Protein AF-A0A533VYW8-F1 (afdb_monomer)

Solvent-accessible surface area (backbone atoms only — not comparable to full-atom values): 10132 Å² total; per-residue (Å²): 127,65,43,38,32,43,39,31,38,35,59,96,79,68,96,42,74,67,60,48,55,48,50,56,38,53,51,30,42,76,54,70,24,45,66,44,78,68,29,41,45,98,89,62,28,42,32,31,38,38,35,24,78,44,69,70,41,46,52,53,42,48,63,68,40,54,87,71,25,50,70,76,48,77,43,68,67,71,57,81,80,76,93,68,54,72,65,56,38,47,46,49,21,34,54,27,38,56,67,67,35,21,63,57,18,21,55,47,43,47,62,52,35,72,76,45,58,72,65,60,26,39,28,43,49,11,54,32,27,43,22,51,16,50,43,27,44,28,58,72,35,53,70,61,13,52,56,38,36,57,57,13,67,75,26,61,58,64,100,56,63,54,57,85,85,29,50,47,59,60,46,52,53,52,54,50,48,29,66,73,70,70,47,92,70,93,70,78,90

Radius of gyration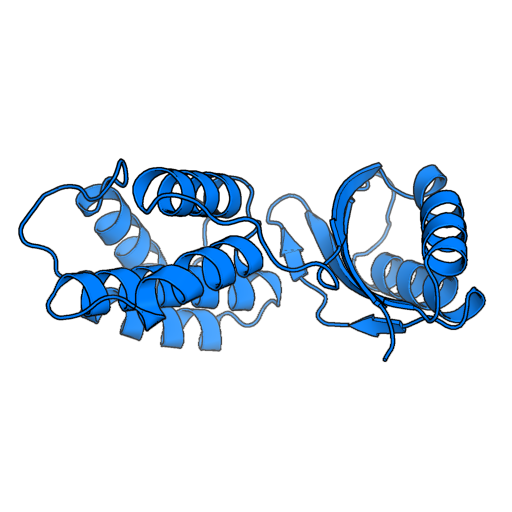: 17.66 Å; Cα contacts (8 Å, |Δi|>4): 285; chains: 1; bounding box: 41×37×48 Å

Nearest PDB structures (foldseek):
  6bwo-assembly1_A  TM=6.410E-01  e=2.072E-01  Lactiplantibacillus plantarum
  3pht-assembly1_A-2  TM=5.771E-01  e=2.714E-01  Helicobacter pylori
  4yvo-assembly1_A  TM=6.237E-01  e=6.204E+00  Arabidopsis thaliana
  5a7d-assembly2_E  TM=5.193E-01  e=7.699E+00  Drosophila melanogaster
  3sf4-assembly2_B  TM=5.060E-01  e=6.911E+00  Homo sapiens

pLDDT: mean 94.92, std 5.56, range [61.66, 98.81]

Sequence (189 aa):
MPLRYLLRLASDSFRSREGFLRGVRSLSASVGGSVRNPKWTSYGALEVDVFVNSRPDFDLLRAALEPLSKIEFVHDLSEAPPHKSKEETISEARSYFNSERFWEAHETLEALWRVSSGDEKLLLQGLILVCAAFVHHQKSEEETGQSVLRRASRQLNWPHRGYEGIDLERLRRRVQNVLNTKRFRVFWI

Structure (mmCIF, N/CA/C/O backbone):
data_AF-A0A533VYW8-F1
#
_entry.id   AF-A0A533VYW8-F1
#
loop_
_atom_site.group_PDB
_atom_site.id
_atom_site.type_symbol
_atom_site.label_atom_id
_atom_site.label_alt_id
_atom_site.label_comp_id
_atom_site.label_asym_id
_atom_site.label_entity_id
_atom_site.label_seq_id
_atom_site.pdbx_PDB_ins_code
_atom_site.Cartn_x
_atom_site.Cartn_y
_atom_site.Cartn_z
_atom_site.occupancy
_atom_site.B_iso_or_equiv
_atom_site.auth_seq_id
_atom_site.auth_comp_id
_atom_site.auth_asym_id
_atom_site.auth_atom_id
_atom_site.pdbx_PDB_model_num
ATOM 1 N N . MET A 1 1 ? 21.748 10.291 -2.930 1.00 77.69 1 MET A N 1
ATOM 2 C CA . MET A 1 1 ? 20.869 9.151 -2.583 1.00 77.69 1 MET A CA 1
ATOM 3 C C . MET A 1 1 ? 20.076 8.789 -3.826 1.00 77.69 1 MET A C 1
ATOM 5 O O . MET A 1 1 ? 19.756 9.718 -4.558 1.00 77.69 1 MET A O 1
ATOM 9 N N . PRO A 1 2 ? 19.810 7.500 -4.098 1.00 91.12 2 PRO A N 1
ATOM 10 C CA . PRO A 1 2 ? 18.946 7.123 -5.213 1.00 91.12 2 PRO A CA 1
ATOM 11 C C . PRO A 1 2 ? 17.533 7.680 -4.994 1.00 91.12 2 PRO A C 1
ATOM 13 O O . PRO A 1 2 ? 17.061 7.720 -3.855 1.00 91.12 2 PRO A O 1
ATOM 16 N N . LEU A 1 3 ? 16.877 8.093 -6.076 1.00 96.44 3 LEU A N 1
ATOM 17 C CA . LEU A 1 3 ? 15.457 8.437 -6.068 1.00 96.44 3 LEU A CA 1
ATOM 18 C C . LEU A 1 3 ? 14.641 7.161 -5.873 1.00 96.44 3 LEU A C 1
ATOM 20 O O . LEU A 1 3 ? 15.022 6.101 -6.381 1.00 96.44 3 LEU A O 1
ATOM 24 N N . ARG A 1 4 ? 13.528 7.258 -5.144 1.00 96.94 4 ARG A N 1
ATOM 25 C CA . ARG A 1 4 ? 12.633 6.129 -4.872 1.00 96.94 4 ARG A CA 1
ATOM 26 C C . ARG A 1 4 ? 11.254 6.431 -5.438 1.00 96.94 4 ARG A C 1
ATOM 28 O O . ARG A 1 4 ? 10.606 7.377 -5.014 1.00 96.94 4 ARG A O 1
ATOM 35 N N . TYR A 1 5 ? 10.785 5.566 -6.324 1.00 97.62 5 TYR A N 1
ATOM 36 C CA . TYR A 1 5 ? 9.439 5.606 -6.878 1.00 97.62 5 TYR A CA 1
ATOM 37 C C . TYR A 1 5 ? 8.655 4.386 -6.415 1.00 97.62 5 TYR A C 1
ATOM 39 O O . TYR A 1 5 ? 9.174 3.271 -6.438 1.00 97.62 5 TYR A O 1
ATOM 47 N N . LEU A 1 6 ? 7.399 4.576 -6.029 1.00 97.69 6 LEU A N 1
ATOM 48 C CA . LEU A 1 6 ? 6.438 3.487 -5.922 1.00 97.69 6 LEU A CA 1
ATOM 49 C C . LEU A 1 6 ? 5.669 3.399 -7.236 1.00 97.69 6 LEU A C 1
ATOM 51 O O . LEU A 1 6 ? 5.098 4.385 -7.704 1.00 97.69 6 LEU A O 1
ATOM 55 N N . LEU A 1 7 ? 5.674 2.217 -7.836 1.00 97.19 7 LEU A N 1
ATOM 56 C CA . LEU A 1 7 ? 5.103 1.972 -9.152 1.00 97.19 7 LEU A CA 1
ATOM 57 C C . LEU A 1 7 ? 4.103 0.828 -9.063 1.00 97.19 7 LEU A C 1
ATOM 59 O O . LEU A 1 7 ? 4.442 -0.228 -8.523 1.00 97.19 7 LEU A O 1
ATOM 63 N N . ARG A 1 8 ? 2.911 1.008 -9.645 1.00 97.62 8 ARG A N 1
ATOM 64 C CA . ARG A 1 8 ? 1.964 -0.089 -9.864 1.00 97.62 8 ARG A CA 1
ATOM 65 C C . ARG A 1 8 ? 1.750 -0.360 -11.343 1.00 97.62 8 ARG A C 1
ATOM 67 O O . ARG A 1 8 ? 1.404 0.534 -12.112 1.00 97.62 8 ARG A O 1
ATOM 74 N N . LEU A 1 9 ? 1.920 -1.623 -11.705 1.00 96.12 9 LEU A N 1
ATOM 75 C CA . LEU A 1 9 ? 1.847 -2.144 -13.057 1.00 96.12 9 LEU A CA 1
ATOM 76 C C . LEU A 1 9 ? 0.733 -3.189 -13.138 1.00 96.12 9 LEU A C 1
ATOM 78 O O . LEU A 1 9 ? 0.827 -4.250 -12.518 1.00 96.12 9 LEU A O 1
ATOM 82 N N . ALA A 1 10 ? -0.303 -2.908 -13.919 1.00 92.38 10 ALA A N 1
ATOM 83 C CA . ALA A 1 10 ? -1.338 -3.870 -14.271 1.00 92.38 10 ALA A CA 1
ATOM 84 C C . ALA A 1 10 ? -1.082 -4.404 -15.675 1.00 92.38 10 ALA A C 1
ATOM 86 O O . ALA A 1 10 ? -0.742 -3.656 -16.592 1.00 92.38 10 ALA A O 1
ATOM 87 N N . SER A 1 11 ? -1.233 -5.706 -15.861 1.00 79.94 11 SER A N 1
ATOM 88 C CA . SER A 1 11 ? -1.087 -6.292 -17.182 1.00 79.94 11 SER A CA 1
ATOM 89 C C . SER A 1 11 ? -1.979 -7.495 -17.361 1.00 79.94 11 SER A C 1
ATOM 91 O O . SER A 1 11 ? -2.057 -8.365 -16.494 1.00 79.94 11 SER A O 1
ATOM 93 N N . ASP A 1 12 ? -2.572 -7.544 -18.545 1.00 68.94 12 ASP A N 1
ATOM 94 C CA . ASP A 1 12 ? -3.427 -8.626 -19.006 1.00 68.94 12 ASP A CA 1
ATOM 95 C C . ASP A 1 12 ? -2.621 -9.730 -19.722 1.00 68.94 12 ASP A C 1
ATOM 97 O O . ASP A 1 12 ? -3.180 -10.747 -20.124 1.00 68.94 12 ASP A O 1
ATOM 101 N N . SER A 1 13 ? -1.306 -9.543 -19.916 1.00 61.66 13 SER A N 1
ATOM 102 C CA . SER A 1 13 ? -0.518 -10.274 -20.922 1.00 61.66 13 SER A CA 1
ATOM 103 C C . SER A 1 13 ? 0.557 -11.227 -20.378 1.00 61.66 13 SER A C 1
ATOM 105 O O . SER A 1 13 ? 1.272 -11.854 -21.166 1.00 61.66 13 SER A O 1
ATOM 107 N N . PHE A 1 14 ? 0.691 -11.407 -19.057 1.00 65.38 14 PHE A N 1
ATOM 108 C CA . PHE A 1 14 ? 1.776 -12.234 -18.507 1.00 65.38 14 PHE A CA 1
ATOM 109 C C . PHE A 1 14 ? 1.395 -13.685 -18.213 1.00 65.38 14 PHE A C 1
ATOM 111 O O . PHE A 1 14 ? 0.395 -13.988 -17.572 1.00 65.38 14 PHE A O 1
ATOM 118 N N . ARG A 1 15 ? 2.298 -14.596 -18.606 1.00 69.50 15 ARG A N 1
ATOM 119 C CA . ARG A 1 15 ? 2.190 -16.044 -18.357 1.00 69.50 15 ARG A CA 1
ATOM 120 C C . ARG A 1 15 ? 2.374 -16.427 -16.879 1.00 69.50 15 ARG A C 1
ATOM 122 O O . ARG A 1 15 ? 1.883 -17.473 -16.471 1.00 69.50 15 ARG A O 1
ATOM 129 N N . SER A 1 16 ? 3.100 -15.626 -16.084 1.00 88.19 16 SER A N 1
ATOM 130 C CA . SER A 1 16 ? 3.263 -15.822 -14.631 1.00 88.19 16 SER A CA 1
ATOM 131 C C . SER A 1 16 ? 3.727 -14.554 -13.892 1.00 88.19 16 SER A C 1
ATOM 133 O O . SER A 1 16 ? 4.457 -13.729 -14.449 1.00 88.19 16 SER A O 1
ATOM 135 N N . ARG A 1 17 ? 3.358 -14.433 -12.604 1.00 91.25 17 ARG A N 1
ATOM 136 C CA . ARG A 1 17 ? 3.757 -13.328 -11.703 1.00 91.25 17 ARG A CA 1
ATOM 137 C C . ARG A 1 17 ? 5.277 -13.180 -11.585 1.00 91.25 17 ARG A C 1
ATOM 139 O O . ARG A 1 17 ? 5.817 -12.082 -11.696 1.00 91.25 17 ARG A O 1
ATOM 146 N N . GLU A 1 18 ? 5.981 -14.292 -11.401 1.00 91.50 18 GLU A N 1
ATOM 147 C CA . GLU A 1 18 ? 7.441 -14.284 -11.271 1.00 91.50 18 GLU A CA 1
ATOM 148 C C . GLU A 1 18 ? 8.144 -13.867 -12.563 1.00 91.50 18 GLU A C 1
ATOM 150 O O . GLU A 1 18 ? 9.130 -13.133 -12.514 1.00 91.50 18 GLU A O 1
ATOM 155 N N . GLY A 1 19 ? 7.645 -14.325 -13.717 1.00 92.25 19 GLY A N 1
ATOM 156 C CA . GLY A 1 19 ? 8.182 -13.938 -15.018 1.00 92.25 19 GLY A CA 1
ATOM 157 C C . GLY A 1 19 ? 8.065 -12.434 -15.240 1.00 92.25 19 GLY A C 1
ATOM 158 O O . GLY A 1 19 ? 9.043 -11.802 -15.638 1.00 92.25 19 GLY A O 1
ATOM 159 N N . PHE A 1 20 ? 6.911 -11.857 -14.892 1.00 93.25 20 PHE A N 1
ATOM 160 C CA . PHE A 1 20 ? 6.710 -10.417 -14.990 1.00 93.25 20 PHE A CA 1
ATOM 161 C C . PHE A 1 20 ? 7.657 -9.637 -14.069 1.00 93.25 20 PHE A C 1
ATOM 163 O O . PHE A 1 20 ? 8.380 -8.759 -14.537 1.00 93.25 20 PHE A O 1
ATOM 170 N N . LEU A 1 21 ? 7.743 -10.011 -12.787 1.00 95.31 21 LEU A N 1
ATOM 171 C CA . LEU A 1 21 ? 8.655 -9.362 -11.839 1.00 95.31 21 LEU A CA 1
ATOM 172 C C . LEU A 1 21 ? 10.125 -9.452 -12.283 1.00 95.31 21 LEU A C 1
ATOM 174 O O . LEU A 1 21 ? 10.877 -8.492 -12.106 1.00 95.31 21 LEU A O 1
ATOM 178 N N . ARG A 1 22 ? 10.550 -10.582 -12.866 1.00 95.31 22 ARG A N 1
ATOM 179 C CA . ARG A 1 22 ? 11.895 -10.711 -13.451 1.00 95.31 22 ARG A CA 1
ATOM 180 C C . ARG A 1 22 ? 12.103 -9.732 -14.605 1.00 95.31 22 ARG A C 1
ATOM 182 O O . ARG A 1 22 ? 13.125 -9.059 -14.612 1.00 95.31 22 ARG A O 1
ATOM 189 N N . GLY A 1 23 ? 11.137 -9.601 -15.515 1.00 94.62 23 GLY A N 1
ATOM 190 C CA . GLY A 1 23 ? 11.199 -8.632 -16.616 1.00 94.62 23 GLY A CA 1
ATOM 191 C C . GLY A 1 23 ? 11.327 -7.187 -16.125 1.00 94.62 23 GLY A C 1
ATOM 192 O O . GLY A 1 23 ? 12.229 -6.471 -16.553 1.00 94.62 23 GLY A O 1
ATOM 193 N N . VAL A 1 24 ? 10.500 -6.789 -15.152 1.00 95.69 24 VAL A N 1
ATOM 194 C CA . VAL A 1 24 ? 10.563 -5.452 -14.530 1.00 95.69 24 VAL A CA 1
ATOM 195 C C . VAL A 1 24 ? 11.927 -5.209 -13.874 1.00 95.69 24 VAL A C 1
ATOM 197 O O . VAL A 1 24 ? 12.519 -4.144 -14.048 1.00 95.69 24 VAL A O 1
ATOM 200 N N . ARG A 1 25 ? 12.476 -6.206 -13.165 1.00 97.50 25 ARG A N 1
ATOM 201 C CA . ARG A 1 25 ? 13.829 -6.136 -12.584 1.00 97.50 25 ARG A CA 1
ATOM 202 C C . ARG A 1 25 ? 14.913 -5.974 -13.647 1.00 97.50 25 ARG A C 1
ATOM 204 O O . ARG A 1 25 ? 15.799 -5.149 -13.458 1.00 97.50 25 ARG A O 1
ATOM 211 N N . SER A 1 26 ? 14.846 -6.729 -14.742 1.00 97.12 26 SER A N 1
ATOM 212 C CA . SER A 1 26 ? 15.816 -6.642 -15.840 1.00 97.12 26 SER A CA 1
ATOM 213 C C . SER A 1 26 ? 15.791 -5.277 -16.527 1.00 97.12 26 SER A C 1
ATOM 215 O O . SER A 1 26 ? 16.851 -4.698 -16.753 1.00 97.12 26 SER A O 1
ATOM 217 N N . LEU A 1 27 ? 14.603 -4.728 -16.798 1.00 96.56 27 LEU A N 1
ATOM 218 C CA . LEU A 1 27 ? 14.465 -3.387 -17.374 1.00 96.56 27 LEU A CA 1
ATOM 219 C C . LEU A 1 27 ? 14.984 -2.311 -16.422 1.00 96.56 27 LEU A C 1
ATOM 221 O O . LEU A 1 27 ? 15.756 -1.448 -16.831 1.00 96.56 27 LEU A O 1
ATOM 225 N N . SER A 1 28 ? 14.647 -2.399 -15.134 1.00 97.44 28 SER A N 1
ATOM 226 C CA . SER A 1 28 ? 15.182 -1.470 -14.136 1.00 97.44 28 SER A CA 1
ATOM 227 C C . SER A 1 28 ? 16.709 -1.544 -14.055 1.00 97.44 28 SER A C 1
ATOM 229 O O . SER A 1 28 ? 17.365 -0.508 -14.051 1.00 97.44 28 SER A O 1
ATOM 231 N N . ALA A 1 29 ? 17.291 -2.745 -14.095 1.00 97.69 29 ALA A N 1
ATOM 232 C CA . ALA A 1 29 ? 18.741 -2.919 -14.109 1.00 97.69 29 ALA A CA 1
ATOM 233 C C . ALA A 1 29 ? 19.406 -2.322 -15.364 1.00 97.69 29 ALA A C 1
ATOM 235 O O . ALA A 1 29 ? 20.508 -1.787 -15.256 1.00 97.69 29 ALA A O 1
ATOM 236 N N . SER A 1 30 ? 18.751 -2.352 -16.535 1.00 97.06 30 SER A N 1
ATOM 237 C CA . SER A 1 30 ? 19.306 -1.761 -17.768 1.00 97.06 30 SER A CA 1
ATOM 238 C C . SER A 1 30 ? 19.460 -0.238 -17.727 1.00 97.06 30 SER A C 1
ATOM 240 O O . SER A 1 30 ? 20.291 0.296 -18.454 1.00 97.06 30 SER A O 1
ATOM 242 N N . VAL A 1 31 ? 18.728 0.449 -16.842 1.00 96.62 31 VAL A N 1
ATOM 243 C CA . VAL A 1 31 ? 18.888 1.892 -16.580 1.00 96.62 31 VAL A CA 1
ATOM 244 C C . VAL A 1 31 ? 19.706 2.171 -15.310 1.00 96.62 31 VAL A C 1
ATOM 246 O O . VAL A 1 31 ? 19.663 3.263 -14.754 1.00 96.62 31 VAL A O 1
ATOM 249 N N . GLY A 1 32 ? 20.420 1.167 -14.786 1.00 95.75 32 GLY A N 1
ATOM 250 C CA . GLY A 1 32 ? 21.192 1.285 -13.545 1.00 95.75 32 GLY A CA 1
ATOM 251 C C . GLY A 1 32 ? 20.342 1.361 -12.269 1.00 95.75 32 GLY A C 1
ATOM 252 O O . GLY A 1 32 ? 20.843 1.777 -11.224 1.00 95.75 32 GLY A O 1
ATOM 253 N N . GLY A 1 33 ? 19.064 0.979 -12.344 1.00 96.94 33 GLY A N 1
ATOM 254 C CA . GLY A 1 33 ? 18.129 0.955 -11.224 1.00 96.94 33 GLY A CA 1
ATOM 255 C C . GLY A 1 33 ? 17.987 -0.410 -10.544 1.00 96.94 33 GLY A C 1
ATOM 256 O O . GLY A 1 33 ? 18.590 -1.412 -10.933 1.00 96.94 33 GLY A O 1
ATOM 257 N N . SER A 1 34 ? 17.160 -0.464 -9.498 1.00 97.94 34 SER A N 1
ATOM 258 C CA . SER A 1 34 ? 16.786 -1.712 -8.826 1.00 97.94 34 SER A CA 1
ATOM 259 C C . SER A 1 34 ? 15.329 -1.717 -8.367 1.00 97.94 34 SER A C 1
ATOM 261 O O . SER A 1 34 ? 14.755 -0.676 -8.060 1.00 97.94 34 SER A O 1
ATOM 263 N N . VAL A 1 35 ? 14.742 -2.912 -8.279 1.00 98.06 35 VAL A N 1
ATOM 264 C CA . VAL A 1 35 ? 13.335 -3.128 -7.908 1.00 98.06 35 VAL A CA 1
ATOM 265 C C . VAL A 1 35 ? 13.252 -3.967 -6.635 1.00 98.06 35 VAL A C 1
ATOM 267 O O . VAL A 1 35 ? 13.806 -5.071 -6.575 1.00 98.06 35 VAL A O 1
ATOM 270 N N . ARG A 1 36 ? 12.533 -3.477 -5.621 1.00 97.44 36 ARG A N 1
ATOM 271 C CA . ARG A 1 36 ? 12.371 -4.127 -4.308 1.00 97.44 36 ARG A CA 1
ATOM 272 C C . ARG A 1 36 ? 10.907 -4.163 -3.862 1.00 97.44 36 ARG A C 1
ATOM 274 O O . ARG A 1 36 ? 10.031 -3.583 -4.496 1.00 97.44 36 ARG A O 1
ATOM 281 N N . ASN A 1 37 ? 10.662 -4.878 -2.762 1.00 97.19 37 ASN A N 1
ATOM 282 C CA . ASN A 1 37 ? 9.366 -4.974 -2.081 1.00 97.19 37 ASN A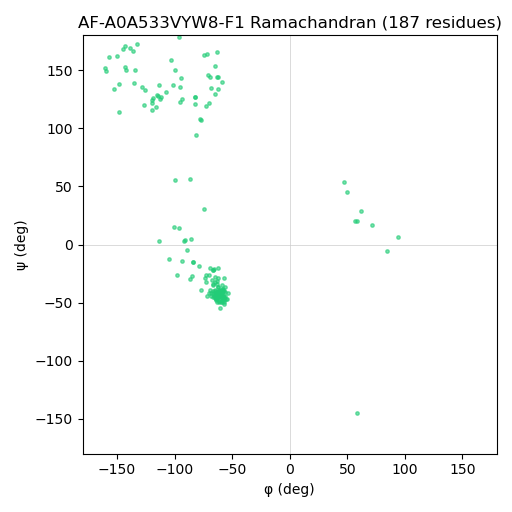 CA 1
ATOM 283 C C . ASN A 1 37 ? 8.170 -5.248 -3.017 1.00 97.19 37 ASN A C 1
ATOM 285 O O . ASN A 1 37 ? 7.193 -4.489 -2.981 1.00 97.19 37 ASN A O 1
ATOM 289 N N . PRO A 1 38 ? 8.230 -6.312 -3.843 1.00 97.69 38 PRO A N 1
ATOM 290 C CA . PRO A 1 38 ? 7.115 -6.677 -4.703 1.00 97.69 38 PRO A CA 1
ATOM 291 C C . PRO A 1 38 ? 5.889 -7.027 -3.863 1.00 97.69 38 PRO A C 1
ATOM 293 O O . PRO A 1 38 ? 5.983 -7.759 -2.877 1.00 97.69 38 PRO A O 1
ATOM 296 N N . LYS A 1 39 ? 4.748 -6.485 -4.268 1.00 97.31 39 LYS A N 1
ATOM 297 C CA . LYS A 1 39 ? 3.433 -6.672 -3.657 1.00 97.31 39 LYS A CA 1
ATOM 298 C C . LYS A 1 39 ? 2.432 -6.911 -4.781 1.00 97.31 39 LYS A C 1
ATOM 300 O O . LYS A 1 39 ? 2.518 -6.261 -5.818 1.00 97.31 39 LYS A O 1
ATOM 305 N N . TRP A 1 40 ? 1.506 -7.842 -4.595 1.00 96.88 40 TRP A N 1
ATOM 306 C CA . TRP A 1 40 ? 0.504 -8.186 -5.602 1.00 96.88 40 TRP A CA 1
ATOM 307 C C . TRP A 1 40 ? -0.891 -7.840 -5.111 1.00 96.88 40 TRP A C 1
ATOM 309 O O . TRP A 1 40 ? -1.282 -8.260 -4.023 1.00 96.88 40 TRP A O 1
ATOM 319 N N . THR A 1 41 ? -1.649 -7.109 -5.924 1.00 96.50 41 THR A N 1
ATOM 320 C CA . THR A 1 41 ? -3.063 -6.847 -5.648 1.00 96.50 41 THR A CA 1
ATOM 321 C C . THR A 1 41 ? -3.905 -8.105 -5.860 1.00 96.50 41 THR A C 1
ATOM 323 O O . THR A 1 41 ? -3.491 -9.068 -6.522 1.00 96.50 41 THR A O 1
ATOM 326 N N . SER A 1 42 ? -5.124 -8.092 -5.327 1.00 94.56 42 SER A N 1
ATOM 327 C CA . SER A 1 42 ? -6.089 -9.177 -5.487 1.00 94.56 42 SER A CA 1
ATOM 328 C C . SER A 1 42 ? -6.490 -9.399 -6.950 1.00 94.56 42 SER A C 1
ATOM 330 O O . SER A 1 42 ? -6.750 -10.535 -7.345 1.00 94.56 42 SER A O 1
ATOM 332 N N . TYR A 1 43 ? -6.450 -8.343 -7.769 1.00 93.00 43 TYR A N 1
ATOM 333 C CA . TYR A 1 43 ? -6.705 -8.384 -9.212 1.00 93.00 43 TYR A CA 1
ATOM 334 C C . TYR A 1 43 ? -5.444 -8.615 -10.064 1.00 93.00 43 TYR A C 1
ATOM 336 O O . TYR A 1 43 ? -5.527 -8.641 -11.286 1.00 93.00 43 TYR A O 1
ATOM 344 N N . GLY A 1 44 ? -4.280 -8.831 -9.442 1.00 92.56 44 GLY A N 1
ATOM 345 C CA . GLY A 1 44 ? -3.069 -9.289 -10.128 1.00 92.56 44 GLY A CA 1
ATOM 346 C C . GLY A 1 44 ? -2.092 -8.206 -10.589 1.00 92.56 44 GLY A C 1
ATOM 347 O O . GLY A 1 44 ? -1.092 -8.557 -11.213 1.00 92.56 44 GLY A O 1
ATOM 348 N N . ALA A 1 45 ? -2.309 -6.934 -10.250 1.00 95.69 45 ALA A N 1
ATOM 349 C CA . ALA A 1 45 ? -1.323 -5.883 -10.496 1.00 95.69 45 ALA A CA 1
ATOM 350 C C . ALA A 1 45 ? -0.111 -6.013 -9.559 1.00 95.69 45 ALA A C 1
ATOM 352 O O . ALA A 1 45 ? -0.238 -6.411 -8.397 1.00 95.69 45 ALA A O 1
ATOM 353 N N . LEU A 1 46 ? 1.065 -5.660 -10.076 1.00 96.94 46 LEU A N 1
ATOM 354 C CA . LEU A 1 46 ? 2.335 -5.636 -9.358 1.00 96.94 46 LEU A CA 1
ATOM 355 C C . LEU A 1 46 ? 2.613 -4.228 -8.840 1.00 96.94 46 LEU A C 1
ATOM 357 O O . LEU A 1 46 ? 2.734 -3.299 -9.629 1.00 96.94 46 LEU A O 1
ATOM 361 N N . GLU A 1 47 ? 2.805 -4.081 -7.537 1.00 97.81 47 GLU A N 1
ATOM 362 C CA . GLU A 1 47 ? 3.334 -2.872 -6.915 1.00 97.81 47 GLU A CA 1
ATOM 363 C C . GLU A 1 47 ? 4.769 -3.103 -6.426 1.00 97.81 47 GLU A C 1
ATOM 365 O O . GLU A 1 47 ? 5.054 -4.086 -5.736 1.00 97.81 47 GLU A O 1
ATOM 370 N N . VAL A 1 48 ? 5.682 -2.193 -6.762 1.00 98.00 48 VAL A N 1
ATOM 371 C CA . VAL A 1 48 ? 7.111 -2.301 -6.437 1.00 98.00 48 VAL A CA 1
ATOM 372 C C . VAL A 1 48 ? 7.728 -0.959 -6.070 1.00 98.00 48 VAL A C 1
ATOM 374 O O . VAL A 1 48 ? 7.337 0.082 -6.591 1.00 98.00 48 VAL A O 1
ATOM 377 N N . ASP A 1 49 ? 8.750 -1.011 -5.215 1.00 98.00 49 ASP A N 1
ATOM 378 C CA . ASP A 1 49 ? 9.683 0.099 -5.041 1.00 98.00 49 ASP A CA 1
ATOM 379 C C . ASP A 1 49 ? 10.744 0.049 -6.142 1.00 98.00 49 ASP A C 1
ATOM 381 O O . ASP A 1 49 ? 11.423 -0.969 -6.307 1.00 98.00 49 ASP A O 1
ATOM 385 N N . VAL A 1 50 ? 10.918 1.153 -6.856 1.00 97.94 50 VAL A N 1
ATOM 386 C CA . VAL A 1 50 ? 11.929 1.353 -7.892 1.00 97.94 50 VAL A CA 1
ATOM 387 C C . VAL A 1 50 ? 12.940 2.377 -7.396 1.00 97.94 50 VAL A C 1
ATOM 389 O O . VAL A 1 50 ? 12.572 3.480 -7.002 1.00 97.94 50 VAL A O 1
ATOM 392 N N . PHE A 1 51 ? 14.217 2.018 -7.433 1.00 98.06 51 PHE A N 1
ATOM 393 C CA . PHE A 1 51 ? 15.327 2.892 -7.073 1.00 98.06 51 PHE A CA 1
ATOM 394 C C . PHE A 1 51 ? 16.146 3.199 -8.319 1.00 98.06 51 PHE A C 1
ATOM 396 O O . PHE A 1 51 ? 16.602 2.264 -8.975 1.00 98.06 51 PHE A O 1
ATOM 403 N N . VAL A 1 52 ? 16.357 4.476 -8.627 1.00 97.44 52 VAL A N 1
ATOM 404 C CA . VAL A 1 52 ? 17.170 4.932 -9.770 1.00 97.44 52 VAL A CA 1
ATOM 405 C C . VAL A 1 52 ? 18.081 6.090 -9.365 1.00 97.44 52 VAL A C 1
ATOM 407 O O . VAL A 1 52 ? 17.905 6.683 -8.300 1.00 97.44 52 VAL A O 1
ATOM 410 N N . ASN A 1 53 ? 19.060 6.426 -10.205 1.00 96.00 53 ASN A N 1
ATOM 411 C CA . ASN A 1 53 ? 20.026 7.484 -9.899 1.00 96.00 53 ASN A CA 1
ATOM 412 C C . ASN A 1 53 ? 19.520 8.881 -10.278 1.00 96.00 53 ASN A C 1
ATOM 414 O O . ASN A 1 53 ? 19.932 9.862 -9.660 1.00 96.00 53 ASN A O 1
ATOM 418 N N . SER A 1 54 ? 18.625 8.980 -11.263 1.00 96.25 54 SER A N 1
ATOM 419 C CA . SER A 1 54 ? 18.108 10.254 -11.762 1.00 96.25 54 SER A CA 1
ATOM 420 C C . SER A 1 54 ? 16.673 10.143 -12.298 1.00 96.25 54 SER A C 1
ATOM 422 O O . SER A 1 54 ? 16.190 9.047 -12.582 1.00 96.25 54 SER A O 1
ATOM 424 N N . ARG A 1 55 ? 15.979 11.284 -12.442 1.00 96.12 55 ARG A N 1
ATOM 425 C CA . ARG A 1 55 ? 14.639 11.337 -13.061 1.00 96.12 55 ARG A CA 1
ATOM 426 C C . ARG A 1 55 ? 14.653 10.849 -14.523 1.00 96.12 55 ARG A C 1
ATOM 428 O O . ARG A 1 55 ? 13.811 10.018 -14.839 1.00 96.12 55 ARG A O 1
ATOM 435 N N . PRO A 1 56 ? 15.629 11.233 -15.378 1.00 97.50 56 PRO A N 1
ATOM 436 C CA . PRO A 1 56 ? 15.736 10.676 -16.729 1.00 97.50 56 PRO A CA 1
ATOM 437 C C . PRO A 1 56 ? 15.853 9.145 -16.781 1.00 97.50 56 PRO A C 1
ATOM 439 O O . PRO A 1 56 ? 15.260 8.526 -17.661 1.00 97.50 56 PRO A O 1
ATOM 442 N N . ASP A 1 57 ? 16.557 8.518 -15.829 1.00 97.19 57 ASP A N 1
ATOM 443 C CA . ASP A 1 57 ? 16.630 7.049 -15.757 1.00 97.19 57 ASP A CA 1
ATOM 444 C C . ASP A 1 57 ? 15.252 6.438 -15.461 1.00 97.19 57 ASP A C 1
ATOM 446 O O . ASP A 1 57 ? 14.886 5.402 -16.023 1.00 97.19 57 ASP A O 1
ATOM 450 N N . PHE A 1 58 ? 14.468 7.086 -14.589 1.00 97.31 58 PHE A N 1
ATOM 451 C CA . PHE A 1 58 ? 13.092 6.677 -14.316 1.00 97.31 58 PHE A CA 1
ATOM 452 C C . PHE A 1 58 ? 12.195 6.852 -15.543 1.00 97.31 58 PHE A C 1
ATOM 454 O O . PHE A 1 58 ? 11.434 5.942 -15.863 1.00 97.31 58 PHE A O 1
ATOM 461 N N . ASP A 1 59 ? 12.300 7.980 -16.247 1.00 97.12 59 ASP A N 1
ATOM 462 C CA . ASP A 1 59 ? 11.509 8.251 -17.451 1.00 97.12 59 ASP A CA 1
ATOM 463 C C . ASP A 1 59 ? 11.809 7.230 -18.557 1.00 97.12 59 ASP A C 1
ATOM 465 O O . ASP A 1 59 ? 10.889 6.714 -19.195 1.00 97.12 59 ASP A O 1
ATOM 469 N N . LEU A 1 60 ? 13.083 6.858 -18.730 1.00 97.50 60 LEU A N 1
ATOM 470 C CA . LEU A 1 60 ? 13.494 5.810 -19.664 1.00 97.50 60 LEU A CA 1
ATOM 471 C C . LEU A 1 60 ? 12.929 4.437 -19.271 1.00 97.50 60 LEU A C 1
ATOM 473 O O . LEU A 1 60 ? 12.386 3.724 -20.117 1.00 97.50 60 LEU A O 1
ATOM 477 N N . LEU A 1 61 ? 13.009 4.069 -17.988 1.00 97.62 61 LEU A N 1
ATOM 478 C CA . LEU A 1 61 ? 12.409 2.832 -17.482 1.00 97.62 61 LEU A CA 1
ATOM 479 C C . LEU A 1 61 ? 10.893 2.817 -17.689 1.00 97.62 61 LEU A C 1
ATOM 481 O O . LEU A 1 61 ? 10.337 1.810 -18.125 1.00 97.62 61 LEU A O 1
ATOM 485 N N . ARG A 1 62 ? 10.220 3.927 -17.387 1.00 96.94 62 ARG A N 1
ATOM 486 C CA . ARG A 1 62 ? 8.779 4.080 -17.561 1.00 96.94 62 ARG A CA 1
ATOM 487 C C . ARG A 1 62 ? 8.391 3.872 -19.025 1.00 96.94 62 ARG A C 1
ATOM 489 O O . ARG A 1 62 ? 7.525 3.045 -19.295 1.00 96.94 62 ARG A O 1
ATOM 496 N N . ALA A 1 63 ? 9.078 4.537 -19.953 1.00 96.00 63 ALA A N 1
ATOM 497 C CA . ALA A 1 63 ? 8.857 4.371 -21.388 1.00 96.00 63 ALA A CA 1
ATOM 498 C C . ALA A 1 63 ? 9.073 2.917 -21.852 1.00 96.00 63 ALA A C 1
ATOM 500 O O . ALA A 1 63 ? 8.343 2.425 -22.707 1.00 96.00 63 ALA A O 1
ATOM 501 N N . ALA A 1 64 ? 10.030 2.195 -21.258 1.00 95.00 64 ALA A N 1
ATOM 502 C CA . ALA A 1 64 ? 10.253 0.778 -21.550 1.00 95.00 64 ALA A CA 1
ATOM 503 C C . ALA A 1 64 ? 9.166 -0.154 -20.971 1.00 95.00 64 ALA A C 1
ATOM 505 O O . ALA A 1 64 ? 8.948 -1.247 -21.498 1.00 95.00 64 ALA A O 1
ATOM 506 N N . LEU A 1 65 ? 8.487 0.249 -19.892 1.00 93.94 65 LEU A N 1
ATOM 507 C CA . LEU A 1 65 ? 7.424 -0.526 -19.239 1.00 93.94 65 LEU A CA 1
ATOM 508 C C . LEU A 1 65 ? 6.037 -0.303 -19.855 1.00 93.94 65 LEU A C 1
ATOM 510 O O . LEU A 1 65 ? 5.219 -1.225 -19.818 1.00 93.94 65 LEU A O 1
ATOM 514 N N . GLU A 1 66 ? 5.771 0.879 -20.419 1.00 92.50 66 GLU A N 1
ATOM 515 C CA . GLU A 1 66 ? 4.474 1.246 -21.015 1.00 92.50 66 GLU A CA 1
ATOM 516 C C . GLU A 1 66 ? 3.974 0.246 -22.084 1.00 92.50 66 GLU A C 1
ATOM 518 O O . GLU A 1 66 ? 2.799 -0.120 -22.036 1.00 92.50 66 GLU A O 1
ATOM 523 N N . PRO A 1 67 ? 4.817 -0.294 -22.991 1.00 90.19 67 PRO A N 1
ATOM 524 C CA . PRO A 1 67 ? 4.380 -1.311 -23.953 1.00 90.19 67 PRO A CA 1
ATOM 525 C C . PRO A 1 67 ? 4.053 -2.677 -23.331 1.00 90.19 67 PRO A C 1
ATOM 527 O O . PRO A 1 67 ? 3.391 -3.499 -23.962 1.00 90.19 67 PRO A O 1
ATOM 530 N N . LEU A 1 68 ? 4.557 -2.962 -22.126 1.00 87.12 68 LEU A N 1
ATOM 531 C CA . LEU A 1 68 ? 4.453 -4.276 -21.481 1.00 87.12 68 LEU A CA 1
ATOM 532 C C . LEU A 1 68 ? 3.307 -4.353 -20.470 1.00 87.12 68 LEU A C 1
ATOM 534 O O . LEU A 1 68 ? 2.813 -5.440 -20.164 1.00 87.12 68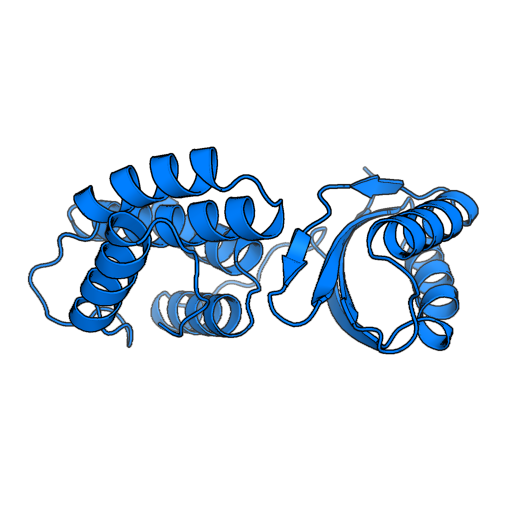 LEU A O 1
ATOM 538 N N . SER A 1 69 ? 2.918 -3.214 -19.906 1.00 90.88 69 SER A N 1
ATOM 539 C CA . SER A 1 69 ? 1.922 -3.133 -18.846 1.00 90.88 69 SER A CA 1
ATOM 540 C C . SER A 1 69 ? 1.327 -1.737 -18.765 1.00 90.88 69 SER A C 1
ATOM 542 O O . SER A 1 69 ? 2.012 -0.741 -18.989 1.00 90.88 69 SER A O 1
ATOM 544 N N . LYS A 1 70 ? 0.067 -1.658 -18.347 1.00 93.81 70 LYS A N 1
ATOM 545 C CA . LYS A 1 70 ? -0.542 -0.400 -17.939 1.00 93.81 70 LYS A CA 1
ATOM 546 C C . LYS A 1 70 ? 0.088 0.048 -16.623 1.00 93.81 70 LYS A C 1
ATOM 548 O O . LYS A 1 70 ? -0.009 -0.641 -15.607 1.00 93.81 70 LYS A O 1
ATOM 553 N N . ILE A 1 71 ? 0.680 1.233 -16.627 1.00 95.50 71 ILE A N 1
ATOM 554 C CA . ILE A 1 71 ? 1.117 1.900 -15.403 1.00 95.50 71 ILE A CA 1
ATOM 555 C C . ILE A 1 71 ? -0.119 2.518 -14.748 1.00 95.50 71 ILE A C 1
ATOM 557 O O . ILE A 1 71 ? -0.689 3.473 -15.270 1.00 95.50 71 ILE A O 1
ATOM 561 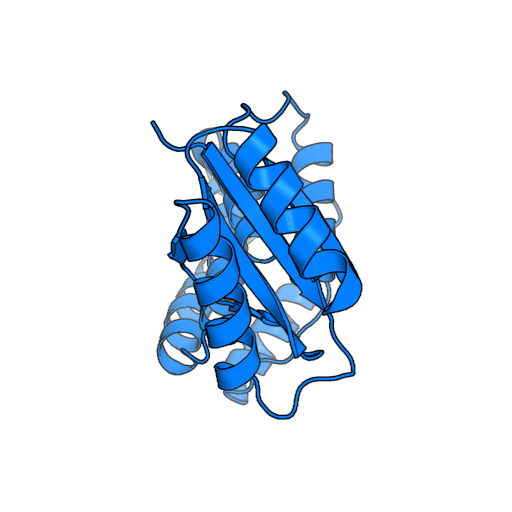N N . GLU A 1 72 ? -0.576 1.946 -13.636 1.00 95.69 72 GLU A N 1
ATOM 562 C CA . GLU A 1 72 ? -1.775 2.430 -12.941 1.00 95.69 72 GLU A CA 1
ATOM 563 C C . GLU A 1 72 ? -1.491 3.687 -12.126 1.00 95.69 72 GLU A C 1
ATOM 565 O O . GLU A 1 72 ? -2.317 4.597 -12.096 1.00 95.69 72 GLU A O 1
ATOM 570 N N . PHE A 1 73 ? -0.324 3.748 -11.482 1.00 96.00 73 PHE A N 1
ATOM 571 C CA . PHE A 1 73 ? 0.164 4.963 -10.845 1.00 96.00 73 PHE A CA 1
ATOM 572 C C . PHE A 1 73 ? 1.685 4.953 -10.687 1.00 96.00 73 PHE A C 1
ATOM 574 O O . PHE A 1 73 ? 2.333 3.902 -10.686 1.00 96.00 73 PHE A O 1
ATOM 581 N N . VAL A 1 74 ? 2.214 6.158 -10.480 1.00 96.75 74 VAL A N 1
ATOM 582 C CA . VAL A 1 74 ? 3.574 6.440 -10.027 1.00 96.75 74 VAL A CA 1
ATOM 583 C C . VAL A 1 74 ? 3.474 7.390 -8.838 1.00 96.75 74 VAL A C 1
ATOM 585 O O . VAL A 1 74 ? 2.730 8.366 -8.904 1.00 96.75 74 VAL A O 1
ATOM 588 N N . HIS A 1 75 ? 4.232 7.128 -7.780 1.00 95.88 75 HIS A N 1
ATOM 589 C CA . HIS A 1 75 ? 4.416 8.055 -6.667 1.00 95.88 75 HIS A CA 1
ATOM 590 C C . HIS A 1 75 ? 5.914 8.263 -6.440 1.00 95.88 75 HIS A C 1
ATOM 592 O O . HIS A 1 75 ? 6.642 7.304 -6.181 1.00 95.88 75 HIS A O 1
ATOM 598 N N . ASP A 1 76 ? 6.380 9.505 -6.563 1.00 95.56 76 ASP A N 1
ATOM 599 C CA . ASP A 1 76 ? 7.743 9.890 -6.195 1.00 95.56 76 ASP A CA 1
ATOM 600 C C . ASP A 1 76 ? 7.860 10.011 -4.671 1.00 95.56 76 ASP A C 1
ATOM 602 O O . ASP A 1 76 ? 7.343 10.947 -4.070 1.00 95.56 76 ASP A O 1
ATOM 606 N N . LEU A 1 77 ? 8.538 9.053 -4.040 1.00 93.81 77 LEU A N 1
ATOM 607 C CA . LEU A 1 77 ? 8.770 9.035 -2.593 1.00 93.81 77 LEU A CA 1
ATOM 608 C C . LEU A 1 77 ? 10.014 9.837 -2.186 1.00 93.81 77 LEU A C 1
ATOM 610 O O . LEU A 1 77 ? 10.419 9.803 -1.023 1.00 93.81 77 LEU A O 1
ATOM 614 N N . SER A 1 78 ? 10.651 10.517 -3.139 1.00 87.56 78 SER A N 1
ATOM 615 C CA . SER A 1 78 ? 11.770 11.427 -2.883 1.00 87.56 78 SER A CA 1
ATOM 616 C C . SER A 1 78 ? 11.280 12.822 -2.482 1.00 87.56 78 SER A C 1
ATOM 618 O O . SER A 1 78 ? 12.063 13.620 -1.967 1.00 87.56 78 SER A O 1
ATOM 620 N N . GLU A 1 79 ? 10.001 13.124 -2.713 1.00 85.25 79 GLU A N 1
ATOM 621 C CA . GLU A 1 79 ? 9.380 14.400 -2.373 1.00 85.25 79 GLU A CA 1
ATOM 622 C C . GLU A 1 79 ? 8.705 14.338 -1.001 1.00 85.25 79 GLU A C 1
ATOM 624 O O . GLU A 1 79 ? 8.128 13.325 -0.602 1.00 85.25 79 GLU A O 1
ATOM 629 N N . ALA A 1 80 ? 8.788 15.440 -0.255 1.00 82.25 80 ALA A N 1
ATOM 630 C CA . ALA A 1 80 ? 8.075 15.548 1.007 1.00 82.25 80 ALA A CA 1
ATOM 631 C C . ALA A 1 80 ? 6.562 15.614 0.732 1.00 82.25 80 ALA A C 1
ATOM 633 O O . ALA A 1 80 ? 6.140 16.379 -0.141 1.00 82.25 80 ALA A O 1
ATOM 634 N N . PRO A 1 81 ? 5.732 14.860 1.474 1.00 81.69 81 PRO A N 1
ATOM 635 C CA . PRO A 1 81 ? 4.292 14.947 1.311 1.00 81.69 81 PRO A CA 1
ATOM 636 C C . PRO A 1 81 ? 3.809 16.362 1.672 1.00 81.69 81 PRO A C 1
ATOM 638 O O . PRO A 1 81 ? 4.339 16.977 2.604 1.00 81.69 81 PRO A O 1
ATOM 641 N N . PRO A 1 82 ? 2.798 16.893 0.966 1.00 84.06 82 PRO A N 1
ATOM 642 C CA . PRO A 1 82 ? 2.247 18.205 1.272 1.00 84.06 82 PRO A CA 1
ATOM 643 C C . PRO A 1 82 ? 1.586 18.218 2.655 1.00 84.06 82 PRO A C 1
ATOM 645 O O . PRO A 1 82 ? 1.076 17.200 3.130 1.00 84.06 82 PRO A O 1
ATOM 648 N N . HIS A 1 83 ? 1.541 19.396 3.280 1.00 85.69 83 HIS A N 1
ATOM 649 C CA . HIS A 1 83 ? 0.747 19.601 4.488 1.00 85.69 83 HIS A CA 1
ATOM 650 C C . HIS A 1 83 ? -0.743 19.445 4.173 1.00 85.69 83 HIS A C 1
ATOM 652 O O . HIS A 1 83 ? -1.252 20.054 3.234 1.00 85.69 83 HIS A O 1
ATOM 658 N N . LYS A 1 84 ? -1.431 18.631 4.975 1.00 90.31 84 LYS A N 1
ATOM 659 C CA . LYS A 1 84 ? -2.856 18.316 4.848 1.00 90.31 84 LYS A CA 1
ATOM 660 C C . LYS A 1 84 ? -3.517 18.402 6.215 1.00 90.31 84 LYS A C 1
ATOM 662 O O . LYS A 1 84 ? -2.875 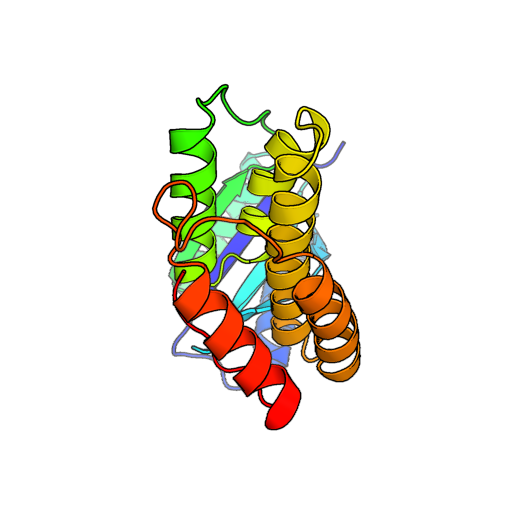18.138 7.235 1.00 90.31 84 LYS A O 1
ATOM 667 N N . SER A 1 85 ? -4.800 18.745 6.236 1.00 93.88 85 SER A N 1
ATOM 668 C CA . SER A 1 85 ? -5.621 18.595 7.439 1.00 93.88 85 SER A CA 1
ATOM 669 C C . SER A 1 85 ? -5.748 17.119 7.837 1.00 93.88 85 SER A C 1
ATOM 671 O O . SER A 1 85 ? -5.439 16.201 7.065 1.00 93.88 85 SER A O 1
ATOM 673 N N . LYS A 1 86 ? -6.216 16.872 9.062 1.00 93.75 86 LYS A N 1
ATOM 674 C CA . LYS A 1 86 ? -6.459 15.516 9.564 1.00 93.75 86 LYS A CA 1
ATOM 675 C C . LYS A 1 86 ? -7.514 14.805 8.712 1.00 93.75 86 LYS A C 1
ATOM 677 O O . LYS A 1 86 ? -7.325 13.654 8.322 1.00 93.75 86 LYS A O 1
ATOM 682 N N . GLU A 1 87 ? -8.588 15.513 8.388 1.00 94.12 87 GLU A N 1
ATOM 683 C CA . GLU A 1 87 ? -9.730 15.030 7.618 1.00 94.12 87 GLU A CA 1
ATOM 684 C C . GLU A 1 87 ? -9.301 14.634 6.197 1.00 94.12 87 GLU A C 1
ATOM 686 O O . GLU A 1 87 ? -9.624 13.541 5.727 1.00 94.12 87 GLU A O 1
ATOM 691 N N . GLU A 1 88 ? -8.500 15.475 5.531 1.00 95.06 88 GLU A N 1
ATOM 692 C CA . GLU A 1 88 ? -7.927 15.168 4.212 1.00 95.06 88 GLU A CA 1
ATOM 693 C C . GLU A 1 88 ? -6.990 13.962 4.263 1.00 95.06 88 GLU A C 1
ATOM 695 O O . GLU A 1 88 ? -7.057 13.087 3.400 1.00 95.06 88 GLU A O 1
ATOM 700 N N . THR A 1 89 ? -6.144 13.886 5.291 1.00 95.69 89 THR A N 1
ATOM 701 C CA . THR A 1 89 ? -5.180 12.794 5.457 1.00 95.69 89 THR A CA 1
ATOM 702 C C . THR A 1 89 ? -5.888 11.452 5.663 1.00 95.69 89 THR A C 1
ATOM 704 O O . THR A 1 89 ? -5.521 10.448 5.051 1.00 95.69 89 THR A O 1
ATOM 707 N N . ILE A 1 90 ? -6.959 11.419 6.462 1.00 96.75 90 ILE A N 1
ATOM 708 C CA . ILE A 1 90 ? -7.754 10.199 6.658 1.00 96.75 90 ILE A CA 1
ATOM 709 C C . ILE A 1 90 ? -8.540 9.847 5.393 1.00 96.75 90 ILE A C 1
ATOM 711 O O . ILE A 1 90 ? -8.574 8.679 5.005 1.00 96.75 90 ILE A O 1
ATOM 715 N N . SER A 1 91 ? -9.133 10.831 4.716 1.00 97.31 91 SER A N 1
ATOM 716 C CA . SER A 1 91 ? -9.822 10.617 3.438 1.00 97.31 91 SER A CA 1
ATOM 717 C C . SER A 1 91 ? -8.891 10.004 2.382 1.00 97.31 91 SER A C 1
ATOM 719 O O . SER A 1 91 ? -9.245 9.023 1.721 1.00 97.31 91 SER A O 1
ATOM 721 N N . GLU A 1 92 ? -7.660 10.508 2.279 1.00 96.94 92 GLU A N 1
ATOM 722 C CA . GLU A 1 92 ? -6.637 9.971 1.383 1.00 96.94 92 GLU A CA 1
ATOM 723 C C . GLU A 1 92 ? -6.233 8.540 1.764 1.00 96.94 92 GLU A C 1
ATOM 725 O O . GLU A 1 92 ? -6.239 7.655 0.907 1.00 96.94 92 GLU A O 1
ATOM 730 N N . ALA A 1 93 ? -5.961 8.273 3.046 1.00 98.06 93 ALA A N 1
ATOM 731 C CA . ALA A 1 93 ? -5.627 6.927 3.509 1.00 98.06 93 ALA A CA 1
ATOM 732 C C . ALA A 1 93 ? -6.733 5.907 3.187 1.00 98.06 93 ALA A C 1
ATOM 734 O O . ALA A 1 93 ? -6.446 4.777 2.787 1.00 98.06 93 ALA A O 1
ATOM 735 N N . ARG A 1 94 ? -8.006 6.306 3.306 1.00 98.19 94 ARG A N 1
ATOM 736 C CA . ARG A 1 94 ? -9.149 5.471 2.907 1.00 98.19 94 ARG A CA 1
ATOM 737 C C . ARG A 1 94 ? -9.166 5.210 1.407 1.00 98.19 94 ARG A C 1
ATOM 739 O O . ARG A 1 94 ? -9.369 4.070 0.997 1.00 98.19 94 ARG A O 1
ATOM 746 N N . SER A 1 95 ? -8.932 6.238 0.591 1.00 97.88 95 SER A N 1
ATOM 747 C CA . SER A 1 95 ? -8.835 6.096 -0.867 1.00 97.88 95 SER A CA 1
ATOM 748 C C . SER A 1 95 ? -7.728 5.112 -1.262 1.00 97.88 95 SER A C 1
ATOM 750 O O . SER A 1 95 ? -7.953 4.199 -2.065 1.00 97.88 95 SER A O 1
ATOM 752 N N . TYR A 1 96 ? -6.559 5.221 -0.622 1.00 98.38 96 TYR A N 1
ATOM 753 C CA . TYR A 1 96 ? -5.461 4.278 -0.803 1.00 98.38 96 TYR A CA 1
ATOM 754 C C . TYR A 1 96 ? -5.845 2.861 -0.384 1.00 98.38 96 TYR A C 1
ATOM 756 O O . TYR A 1 96 ? -5.681 1.935 -1.179 1.00 98.38 96 TYR A O 1
ATOM 764 N N . PHE A 1 97 ? -6.428 2.674 0.802 1.00 98.62 97 PHE A N 1
ATOM 765 C CA . PHE A 1 97 ? -6.862 1.355 1.263 1.00 98.62 97 PHE A CA 1
ATOM 766 C C . PHE A 1 97 ? -7.864 0.709 0.297 1.00 98.62 97 PHE A C 1
ATOM 768 O O . PHE A 1 97 ? -7.702 -0.446 -0.097 1.00 98.62 97 PHE A O 1
ATOM 775 N N . ASN A 1 98 ? -8.867 1.473 -0.139 1.00 98.19 98 ASN A N 1
ATOM 776 C CA . ASN A 1 98 ? -9.925 1.003 -1.035 1.00 98.19 98 ASN A CA 1
ATOM 777 C C . ASN A 1 98 ? -9.401 0.657 -2.438 1.00 98.19 98 ASN A C 1
ATOM 779 O O . ASN A 1 98 ? -10.013 -0.151 -3.135 1.00 98.19 98 ASN A O 1
ATOM 783 N N . SER A 1 99 ? -8.247 1.215 -2.810 1.00 97.62 99 SER A N 1
ATOM 784 C CA . SER A 1 99 ? -7.519 0.924 -4.048 1.00 97.62 99 SER A CA 1
ATOM 785 C C . SER A 1 99 ? -6.410 -0.120 -3.858 1.00 97.62 99 SER A C 1
ATOM 787 O O . SER A 1 99 ? -5.531 -0.234 -4.705 1.00 97.62 99 SER A O 1
ATOM 789 N N . GLU A 1 100 ? -6.378 -0.854 -2.740 1.00 98.19 100 GLU A N 1
ATOM 790 C CA . GLU A 1 100 ? -5.314 -1.809 -2.381 1.00 98.19 100 GLU A CA 1
ATOM 791 C C . GLU A 1 100 ? -3.902 -1.202 -2.297 1.00 98.19 100 GLU A C 1
ATOM 793 O O . GLU A 1 100 ? -2.897 -1.904 -2.401 1.00 98.19 100 GLU A O 1
ATOM 798 N N . ARG A 1 101 ? -3.778 0.116 -2.135 1.00 98.19 101 ARG A N 1
ATOM 799 C CA . ARG A 1 101 ? -2.511 0.831 -1.899 1.00 98.19 101 ARG A CA 1
ATOM 800 C C . ARG A 1 101 ? -2.212 0.834 -0.400 1.00 98.19 101 ARG A C 1
ATOM 802 O O . ARG A 1 101 ? -2.100 1.874 0.240 1.00 98.19 101 ARG A O 1
ATOM 809 N N . PHE A 1 102 ? -2.158 -0.360 0.194 1.00 98.62 102 PHE A N 1
ATOM 810 C CA . PHE A 1 102 ? -2.135 -0.525 1.652 1.00 98.62 102 PHE A CA 1
ATOM 811 C C . PHE A 1 102 ? -0.877 0.048 2.306 1.00 98.62 102 PHE A C 1
ATOM 813 O O . PHE A 1 102 ? -0.953 0.528 3.433 1.00 98.62 102 PHE A O 1
ATOM 820 N N . TRP A 1 103 ? 0.266 0.020 1.614 1.00 98.25 103 TRP A N 1
ATOM 821 C CA . TRP A 1 103 ? 1.484 0.647 2.126 1.00 98.25 103 TRP A CA 1
ATOM 822 C C . TRP A 1 103 ? 1.344 2.173 2.189 1.00 98.25 103 TRP A C 1
ATOM 824 O O . TRP A 1 103 ? 1.692 2.771 3.196 1.00 98.25 103 TRP A O 1
ATOM 834 N N . GLU A 1 104 ? 0.747 2.811 1.184 1.00 97.75 104 GLU A N 1
ATOM 835 C CA . GLU A 1 104 ? 0.534 4.264 1.221 1.00 97.75 104 GLU A CA 1
ATOM 836 C C . GLU A 1 104 ? -0.514 4.653 2.260 1.00 97.75 104 GLU A C 1
ATOM 838 O O . GLU A 1 104 ? -0.303 5.596 3.010 1.00 97.75 104 GLU A O 1
ATOM 843 N N . ALA A 1 105 ? -1.593 3.873 2.393 1.00 98.38 105 ALA A N 1
ATOM 844 C CA . ALA A 1 105 ? -2.546 4.053 3.487 1.00 98.38 105 ALA A CA 1
ATOM 845 C C . ALA A 1 105 ? -1.859 3.968 4.865 1.00 98.38 105 ALA A C 1
ATOM 847 O O . ALA A 1 105 ? -2.159 4.768 5.751 1.00 98.38 105 ALA A O 1
ATOM 848 N N . HIS A 1 106 ? -0.916 3.031 5.034 1.00 98.38 106 HIS A N 1
ATOM 849 C CA . HIS A 1 106 ? -0.090 2.909 6.236 1.00 98.38 106 HIS A CA 1
ATOM 850 C C . HIS A 1 106 ? 0.741 4.175 6.487 1.00 98.38 106 HIS A C 1
ATOM 852 O O . HIS A 1 106 ? 0.616 4.761 7.561 1.00 98.38 106 HIS A O 1
ATOM 858 N N . GLU A 1 107 ? 1.540 4.621 5.512 1.00 96.81 107 GLU A N 1
ATOM 859 C CA . GLU A 1 107 ? 2.408 5.800 5.673 1.00 96.81 107 GLU A CA 1
ATOM 860 C C . GLU A 1 107 ? 1.600 7.075 5.955 1.00 96.81 107 GLU A C 1
ATOM 862 O O . GLU A 1 107 ? 1.947 7.853 6.848 1.00 96.81 107 GLU A O 1
ATOM 867 N N . THR A 1 108 ? 0.489 7.271 5.233 1.00 96.56 108 THR A N 1
ATOM 868 C CA . THR A 1 108 ? -0.404 8.424 5.402 1.00 96.56 108 THR A CA 1
ATOM 869 C C . THR A 1 108 ? -0.980 8.474 6.821 1.00 96.56 108 THR A C 1
ATOM 871 O O . THR A 1 108 ? -0.986 9.532 7.451 1.00 96.56 108 THR A O 1
ATOM 874 N N . LEU A 1 109 ? -1.417 7.336 7.372 1.00 97.81 109 LEU A N 1
ATOM 875 C CA . LEU A 1 109 ? -1.920 7.273 8.749 1.00 97.81 109 LEU A CA 1
ATOM 876 C C . LEU A 1 109 ? -0.805 7.399 9.794 1.00 97.81 109 LEU A C 1
ATOM 878 O O . LEU A 1 109 ? -1.041 7.960 10.866 1.00 97.81 109 LEU A O 1
ATOM 882 N N . GLU A 1 110 ? 0.404 6.906 9.510 1.00 97.12 110 GLU A N 1
ATOM 883 C CA . GLU A 1 110 ? 1.533 6.994 10.439 1.00 97.12 110 GLU A CA 1
ATOM 884 C C . GLU A 1 110 ? 1.923 8.452 10.726 1.00 97.12 110 GLU A C 1
ATOM 886 O O . GLU A 1 110 ? 2.234 8.796 11.871 1.00 97.12 110 GLU A O 1
ATOM 891 N N . ALA A 1 111 ? 1.836 9.332 9.723 1.00 93.06 111 ALA A N 1
ATOM 892 C CA . ALA A 1 111 ? 2.072 10.764 9.897 1.00 93.06 111 ALA A CA 1
ATOM 893 C C . ALA A 1 111 ? 1.141 11.387 10.957 1.00 93.06 111 ALA A C 1
ATOM 895 O O . ALA A 1 111 ? 1.620 12.086 11.853 1.00 93.06 111 ALA A O 1
ATOM 896 N N . LEU A 1 112 ? -0.162 11.075 10.920 1.00 95.19 112 LEU A N 1
ATOM 897 C CA . LEU A 1 112 ? -1.119 11.518 11.945 1.00 95.19 112 LEU A CA 1
ATOM 898 C C . LEU A 1 112 ? -0.870 10.845 13.292 1.00 95.19 112 LEU A C 1
ATOM 900 O O . LEU A 1 112 ? -0.908 11.489 14.341 1.00 95.19 112 LEU A O 1
ATOM 904 N N . TRP A 1 113 ? -0.584 9.544 13.279 1.00 97.56 113 TRP A N 1
ATOM 905 C CA . TRP A 1 113 ? -0.352 8.778 14.498 1.00 97.56 113 TRP A CA 1
ATOM 906 C C . TRP A 1 113 ? 0.802 9.350 15.334 1.00 97.56 113 TRP A C 1
ATOM 908 O O . TRP A 1 113 ? 0.685 9.441 16.562 1.00 97.56 113 TRP A O 1
ATOM 918 N N . ARG A 1 114 ? 1.887 9.799 14.685 1.00 95.94 114 ARG A N 1
ATOM 919 C CA . ARG A 1 114 ? 3.051 10.399 15.359 1.00 95.94 114 ARG A CA 1
ATOM 920 C C . ARG A 1 114 ? 2.675 11.615 16.208 1.00 95.94 114 ARG A C 1
ATOM 922 O O . ARG A 1 114 ? 3.178 11.726 17.326 1.00 95.94 114 ARG A O 1
ATOM 929 N N . VAL A 1 115 ? 1.767 12.460 15.719 1.00 95.19 115 VAL A N 1
ATOM 930 C CA . VAL A 1 115 ? 1.337 13.699 16.395 1.00 95.19 115 VAL A CA 1
ATOM 931 C C . VAL A 1 115 ? 0.084 13.532 17.268 1.00 95.19 115 VAL A C 1
ATOM 933 O O . VAL A 1 115 ? -0.197 14.388 18.099 1.00 95.19 115 VAL A O 1
ATOM 936 N N . SER A 1 116 ? -0.648 12.425 17.125 1.00 95.94 116 SER A N 1
ATOM 937 C CA . SER A 1 116 ? -1.829 12.109 17.943 1.00 95.94 116 SER A CA 1
ATOM 938 C C . SER A 1 116 ? -1.486 11.662 19.375 1.00 95.94 116 SER A C 1
ATOM 940 O O . SER A 1 116 ? -0.361 11.231 19.676 1.00 95.94 116 SER A O 1
ATOM 942 N N . SER A 1 117 ? -2.486 11.707 20.260 1.00 96.19 117 SER A N 1
ATOM 943 C CA . SER A 1 117 ? -2.401 11.258 21.658 1.00 96.19 117 SER A CA 1
ATOM 944 C C . SER A 1 117 ? -3.701 10.585 22.129 1.00 96.19 117 SER A C 1
ATOM 946 O O . SER A 1 117 ? -4.698 10.578 21.408 1.00 96.19 117 SER A O 1
ATOM 948 N N . GLY A 1 118 ? -3.676 9.978 23.321 1.00 95.12 118 GLY A N 1
ATOM 949 C CA . GLY A 1 118 ? -4.852 9.347 23.933 1.00 95.12 118 GLY A CA 1
ATOM 950 C C . GLY A 1 118 ? -5.477 8.231 23.086 1.00 95.12 118 GLY A C 1
ATOM 951 O O . GLY A 1 118 ? -4.774 7.495 22.389 1.00 95.12 118 GLY A O 1
ATOM 952 N N . ASP A 1 119 ? -6.805 8.125 23.142 1.00 94.88 119 ASP A N 1
ATOM 953 C CA . ASP A 1 119 ? -7.577 7.089 22.444 1.00 94.88 119 ASP A CA 1
ATOM 954 C C . ASP A 1 119 ? -7.450 7.175 20.917 1.00 94.88 119 ASP A C 1
ATOM 956 O O . ASP A 1 119 ? -7.455 6.151 20.233 1.00 94.88 119 ASP A O 1
ATOM 960 N N . GLU A 1 120 ? -7.278 8.382 20.366 1.00 95.31 120 GLU A N 1
ATOM 961 C CA . GLU A 1 120 ? -7.114 8.571 18.920 1.00 95.31 120 GLU A CA 1
ATOM 962 C C . GLU A 1 120 ? -5.815 7.921 18.434 1.00 95.31 120 GLU A C 1
ATOM 964 O O . GLU A 1 120 ? -5.803 7.239 17.408 1.00 95.31 120 GLU A O 1
ATOM 969 N N . LYS A 1 121 ? -4.733 8.034 19.216 1.00 96.62 121 LYS A N 1
ATOM 970 C CA . LYS A 1 121 ? -3.459 7.376 18.904 1.00 96.62 121 LYS A CA 1
ATOM 971 C C . LYS A 1 121 ? -3.591 5.855 18.859 1.00 96.62 121 LYS A C 1
ATOM 973 O O . LYS A 1 121 ? -2.985 5.216 17.997 1.00 96.62 121 LYS A O 1
ATOM 978 N N . LEU A 1 122 ? -4.374 5.269 19.765 1.00 96.81 122 LEU A N 1
ATOM 979 C CA . LEU A 1 122 ? -4.626 3.825 19.783 1.00 96.81 122 LEU A CA 1
ATOM 980 C C . LEU A 1 122 ? -5.463 3.395 18.574 1.00 96.81 122 LEU A C 1
ATOM 982 O O . LEU A 1 122 ? -5.098 2.436 17.890 1.00 96.81 122 LEU A O 1
ATOM 986 N N . LEU A 1 123 ? -6.519 4.146 18.246 1.00 97.31 123 LEU A N 1
ATOM 987 C CA . LEU A 1 123 ? -7.334 3.880 17.062 1.00 97.31 123 LEU A CA 1
ATOM 988 C C . LEU A 1 123 ? -6.501 3.949 15.775 1.00 97.31 123 LEU A C 1
ATOM 990 O O . LEU A 1 123 ? -6.538 3.011 14.974 1.00 97.31 123 LEU A O 1
ATOM 994 N N . LEU A 1 124 ? -5.723 5.021 15.590 1.00 97.94 124 LEU A N 1
ATOM 995 C CA . LEU A 1 124 ? -4.835 5.185 14.436 1.00 97.94 124 LEU A CA 1
ATOM 996 C C . LEU A 1 124 ? -3.819 4.041 14.359 1.00 97.94 124 LEU A C 1
ATOM 998 O O . LEU A 1 124 ? -3.624 3.475 13.286 1.00 97.94 124 LEU A O 1
ATOM 1002 N N . GLN A 1 125 ? -3.246 3.614 15.491 1.00 98.44 125 GLN A N 1
ATOM 1003 C CA . GLN A 1 125 ? -2.376 2.436 15.533 1.00 98.44 125 GLN A CA 1
ATOM 1004 C C . GLN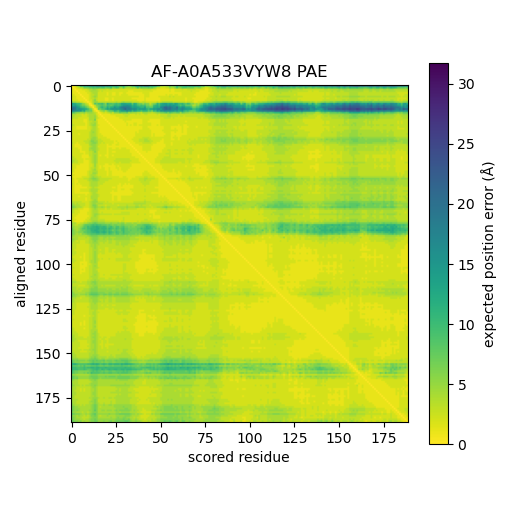 A 1 125 ? -3.106 1.166 15.068 1.00 98.44 125 GLN A C 1
ATOM 1006 O O . GLN A 1 125 ? -2.536 0.359 14.334 1.00 98.44 125 GLN A O 1
ATOM 1011 N N . GLY A 1 126 ? -4.370 0.984 15.456 1.00 98.31 126 GLY A N 1
ATOM 1012 C CA . GLY A 1 126 ? -5.214 -0.102 14.965 1.00 98.31 126 GLY A CA 1
ATOM 1013 C C . GLY A 1 126 ? -5.394 -0.068 13.447 1.00 98.31 126 GLY A C 1
ATOM 1014 O O . GLY A 1 126 ? -5.183 -1.088 12.793 1.00 98.31 126 GLY A O 1
ATOM 1015 N N . LEU A 1 127 ? -5.721 1.095 12.874 1.00 98.62 127 LEU A N 1
ATOM 1016 C CA . LEU A 1 127 ? -5.888 1.278 11.424 1.00 98.62 127 LEU A CA 1
ATOM 1017 C C . LEU A 1 127 ? -4.583 1.019 10.650 1.00 98.62 127 LEU A C 1
ATOM 1019 O O . LEU A 1 127 ? -4.591 0.309 9.643 1.00 98.62 127 LEU A O 1
ATOM 1023 N N . ILE A 1 128 ? -3.456 1.518 11.160 1.00 98.75 128 ILE A N 1
ATOM 1024 C CA . ILE A 1 128 ? -2.108 1.277 10.622 1.00 98.75 128 ILE A CA 1
ATOM 1025 C C . ILE A 1 128 ? -1.792 -0.223 10.612 1.00 98.75 128 ILE A C 1
ATOM 1027 O O . ILE A 1 128 ? -1.324 -0.754 9.604 1.00 98.75 128 ILE A O 1
ATOM 1031 N N . LEU A 1 129 ? -2.100 -0.941 11.697 1.00 98.81 129 LEU A N 1
ATOM 1032 C CA . LEU A 1 129 ? -1.897 -2.390 11.768 1.00 98.81 129 LEU A CA 1
ATOM 1033 C C . LEU A 1 129 ? -2.815 -3.157 10.803 1.00 98.81 129 LEU A C 1
ATOM 1035 O O . LEU A 1 129 ? -2.387 -4.171 10.254 1.00 98.81 129 LEU A O 1
ATOM 1039 N N . VAL A 1 130 ? -4.045 -2.690 10.547 1.00 98.75 130 VAL A N 1
ATOM 1040 C CA . VAL A 1 130 ? -4.883 -3.268 9.479 1.00 98.75 130 VAL A CA 1
ATOM 1041 C C . VAL A 1 130 ? -4.188 -3.101 8.125 1.00 98.75 130 VAL A C 1
ATOM 1043 O O . VAL A 1 130 ? -4.037 -4.087 7.408 1.00 98.75 130 VAL A O 1
ATOM 1046 N N . CYS A 1 131 ? -3.700 -1.901 7.795 1.00 98.81 131 CYS A N 1
ATOM 1047 C CA . CYS A 1 131 ? -2.963 -1.656 6.550 1.00 98.81 131 CYS A CA 1
ATOM 1048 C C . CYS A 1 131 ? -1.734 -2.575 6.430 1.00 98.81 131 CYS A C 1
ATOM 1050 O O . CYS A 1 131 ? -1.568 -3.263 5.424 1.00 98.81 131 CYS A O 1
ATOM 1052 N N . ALA A 1 132 ? -0.924 -2.676 7.489 1.00 98.75 132 ALA A N 1
ATOM 1053 C CA . ALA A 1 132 ? 0.257 -3.538 7.526 1.00 98.75 132 ALA A CA 1
ATOM 1054 C C . ALA A 1 132 ? -0.083 -5.028 7.329 1.00 98.75 132 ALA A C 1
ATOM 1056 O O . ALA A 1 132 ? 0.614 -5.731 6.597 1.00 98.75 132 ALA A O 1
ATOM 1057 N N . ALA A 1 133 ? -1.176 -5.520 7.923 1.00 98.75 133 ALA A N 1
ATOM 1058 C CA . ALA A 1 133 ? -1.631 -6.894 7.710 1.00 98.75 133 ALA A CA 1
ATOM 1059 C C . ALA A 1 133 ? -1.967 -7.171 6.235 1.00 98.75 133 ALA A C 1
ATOM 1061 O O . ALA A 1 133 ? -1.628 -8.233 5.713 1.00 98.75 133 ALA A O 1
ATOM 1062 N N . PHE A 1 134 ? -2.589 -6.208 5.551 1.00 98.69 134 PHE A N 1
ATOM 1063 C CA . PHE A 1 134 ? -2.893 -6.320 4.126 1.00 98.69 134 PHE A CA 1
ATOM 1064 C C . PHE A 1 134 ? -1.652 -6.161 3.229 1.00 98.69 134 PHE A C 1
ATOM 1066 O O . PHE A 1 134 ? -1.578 -6.815 2.193 1.00 98.69 134 PHE A O 1
ATOM 1073 N N . VAL A 1 135 ? -0.628 -5.405 3.643 1.00 98.69 135 VAL A N 1
ATOM 1074 C CA . VAL A 1 135 ? 0.685 -5.413 2.966 1.00 98.69 135 VAL A CA 1
ATOM 1075 C C . VAL A 1 135 ? 1.327 -6.804 3.022 1.00 98.69 135 VAL A C 1
ATOM 1077 O O . VAL A 1 135 ? 1.846 -7.276 2.011 1.00 98.69 135 VAL A O 1
ATOM 1080 N N . HIS A 1 136 ? 1.272 -7.489 4.169 1.00 98.50 136 HIS A N 1
ATOM 1081 C CA . HIS A 1 136 ? 1.747 -8.875 4.285 1.00 98.50 136 HIS A CA 1
ATOM 1082 C C . HIS A 1 136 ? 0.944 -9.833 3.395 1.00 98.50 136 HIS A C 1
ATOM 1084 O O . HIS A 1 136 ? 1.528 -10.672 2.711 1.00 98.50 136 HIS A O 1
ATOM 1090 N N . HIS A 1 137 ? -0.378 -9.661 3.318 1.00 98.25 137 HIS A N 1
ATOM 1091 C CA . HIS A 1 137 ? -1.211 -10.412 2.376 1.00 98.25 137 HIS A CA 1
ATOM 1092 C C . HIS A 1 137 ? -0.757 -10.219 0.916 1.00 98.25 137 HIS A C 1
ATOM 1094 O O . HIS A 1 137 ? -0.554 -11.197 0.199 1.00 98.25 137 HIS A O 1
ATOM 1100 N N . GLN A 1 138 ? -0.471 -8.984 0.486 1.00 98.06 138 GLN A N 1
ATOM 1101 C CA . GLN A 1 138 ? 0.045 -8.721 -0.868 1.00 98.06 138 GLN A CA 1
ATOM 1102 C C . GLN A 1 138 ? 1.414 -9.368 -1.145 1.00 98.06 138 GLN A C 1
ATOM 1104 O O . GLN A 1 138 ? 1.787 -9.563 -2.304 1.00 98.06 138 GLN A O 1
ATOM 1109 N N . LYS A 1 139 ? 2.169 -9.714 -0.097 1.00 97.62 139 LYS A N 1
ATOM 1110 C CA . LYS A 1 139 ? 3.442 -10.446 -0.172 1.00 97.62 139 LYS A CA 1
ATOM 1111 C C . LYS A 1 139 ? 3.282 -11.964 -0.050 1.00 97.62 139 LYS A C 1
ATOM 1113 O O . LYS A 1 139 ? 4.280 -12.673 -0.076 1.00 97.62 139 LYS A O 1
ATOM 1118 N N . SER A 1 140 ? 2.048 -12.470 0.041 1.00 96.81 140 SER A N 1
ATOM 1119 C CA . SER A 1 140 ? 1.744 -13.882 0.333 1.00 96.81 140 SER A CA 1
ATOM 1120 C C . SER A 1 140 ? 2.262 -14.350 1.706 1.00 96.81 140 SER A C 1
ATOM 1122 O O . SER A 1 140 ? 2.546 -15.527 1.909 1.00 96.81 140 SER A O 1
ATOM 1124 N N . GLU A 1 141 ? 2.364 -13.433 2.671 1.00 97.69 141 GLU A N 1
ATOM 1125 C CA . GLU A 1 141 ? 2.834 -13.673 4.043 1.00 97.69 141 GLU A CA 1
ATOM 1126 C C . GLU A 1 141 ? 1.638 -13.798 5.011 1.00 97.69 141 GLU A C 1
ATOM 1128 O O . GLU A 1 141 ? 1.516 -13.062 5.993 1.00 97.69 141 GLU A O 1
ATOM 1133 N N . GLU A 1 142 ? 0.717 -14.720 4.718 1.00 97.50 142 GLU A N 1
ATOM 1134 C CA . GLU A 1 142 ? -0.598 -14.812 5.378 1.00 97.50 142 GLU A CA 1
ATOM 1135 C C . GLU A 1 142 ? -0.520 -15.004 6.899 1.00 97.50 142 GLU A C 1
ATOM 1137 O O . GLU A 1 142 ? -1.298 -14.412 7.647 1.00 97.50 142 GLU A O 1
ATOM 1142 N N . GLU A 1 143 ? 0.425 -15.812 7.385 1.00 97.81 143 GLU A N 1
ATOM 1143 C CA . GLU A 1 143 ? 0.598 -16.063 8.822 1.00 97.81 143 GLU A CA 1
ATOM 1144 C C . GLU A 1 143 ? 1.025 -14.798 9.574 1.00 97.81 143 GLU A C 1
ATOM 1146 O O . GLU A 1 143 ? 0.474 -14.471 10.636 1.00 97.81 143 GLU A O 1
ATOM 1151 N N . THR A 1 144 ? 1.959 -14.046 8.988 1.00 98.31 144 THR A N 1
ATOM 1152 C CA . THR A 1 144 ? 2.397 -12.746 9.499 1.00 98.31 144 THR A CA 1
ATOM 1153 C C . THR A 1 144 ? 1.245 -11.751 9.457 1.00 98.31 144 THR A C 1
ATOM 1155 O O . THR A 1 144 ? 0.947 -11.124 10.476 1.00 98.31 144 THR A O 1
ATOM 1158 N N . GLY A 1 145 ? 0.523 -11.679 8.333 1.00 98.44 145 GLY A N 1
ATOM 1159 C CA . GLY A 1 145 ? -0.672 -10.849 8.187 1.00 98.44 145 GLY A CA 1
ATOM 1160 C C . GLY A 1 145 ? -1.716 -11.146 9.266 1.00 98.44 145 GLY A C 1
ATOM 1161 O O . GLY A 1 145 ? -2.195 -10.231 9.931 1.00 98.44 145 GLY A O 1
ATOM 1162 N N . GLN A 1 146 ? -2.015 -12.421 9.525 1.00 98.38 146 GLN A N 1
ATOM 1163 C CA . GLN A 1 146 ? -2.921 -12.857 10.593 1.00 98.38 146 GLN A CA 1
ATOM 1164 C C . GLN A 1 146 ? -2.449 -12.417 11.985 1.00 98.38 146 GLN A C 1
ATOM 1166 O O . GLN A 1 146 ? -3.252 -11.982 12.814 1.00 98.38 146 GLN A O 1
ATOM 1171 N N . SER A 1 147 ? -1.150 -12.529 12.263 1.00 98.44 147 SER A N 1
ATOM 1172 C CA . SER A 1 147 ? -0.566 -12.100 13.538 1.00 98.44 147 SER A CA 1
ATOM 1173 C C . SER A 1 147 ? -0.700 -10.590 13.751 1.00 98.44 147 SER A C 1
ATOM 1175 O O . SER A 1 147 ? -1.154 -10.141 14.810 1.00 98.44 147 SER A O 1
ATOM 1177 N N . VAL A 1 148 ? -0.385 -9.803 12.720 1.00 98.56 148 VAL A N 1
ATOM 1178 C CA . VAL A 1 148 ? -0.528 -8.343 12.732 1.00 98.56 148 VAL A CA 1
ATOM 1179 C C . VAL A 1 148 ? -1.999 -7.942 12.872 1.00 98.56 148 VAL A C 1
ATOM 1181 O O . VAL A 1 148 ? -2.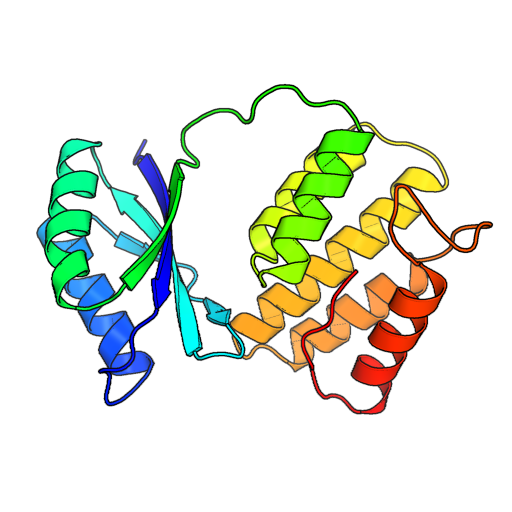329 -7.097 13.704 1.00 98.56 148 VAL A O 1
ATOM 1184 N N . LEU A 1 149 ? -2.908 -8.609 12.158 1.00 98.06 149 LEU A N 1
ATOM 1185 C CA . LEU A 1 149 ? -4.338 -8.310 12.204 1.00 98.06 149 LEU A CA 1
ATOM 1186 C C . LEU A 1 149 ? -4.965 -8.618 13.575 1.00 98.06 149 LEU A C 1
ATOM 1188 O O . LEU A 1 149 ? -5.821 -7.869 14.051 1.00 98.06 149 LEU A O 1
ATOM 1192 N N . ARG A 1 150 ? -4.497 -9.665 14.273 1.00 98.25 150 ARG A N 1
ATOM 1193 C CA . ARG A 1 150 ? -4.901 -9.927 15.668 1.00 98.25 150 ARG A CA 1
ATOM 1194 C C . ARG A 1 150 ? -4.508 -8.777 16.587 1.00 98.25 150 ARG A C 1
ATOM 1196 O O . ARG A 1 150 ? -5.305 -8.387 17.438 1.00 98.25 150 ARG A O 1
ATOM 1203 N N . ARG A 1 151 ? -3.312 -8.208 16.413 1.00 98.06 151 ARG A N 1
ATOM 1204 C CA . ARG A 1 151 ? -2.886 -7.019 17.169 1.00 98.06 151 ARG A CA 1
ATOM 1205 C C . ARG A 1 151 ? -3.760 -5.814 16.830 1.00 98.06 151 ARG A C 1
ATOM 1207 O O . ARG A 1 151 ? -4.205 -5.144 17.755 1.00 98.06 151 ARG A O 1
ATOM 1214 N N . ALA A 1 152 ? -4.070 -5.602 15.548 1.00 97.75 152 ALA A N 1
ATOM 1215 C CA . ALA A 1 152 ? -4.963 -4.534 15.098 1.00 97.75 152 ALA A CA 1
ATOM 1216 C C . ALA A 1 152 ? -6.331 -4.601 15.794 1.00 97.75 152 ALA A C 1
ATOM 1218 O O . ALA A 1 152 ? -6.792 -3.607 16.343 1.00 97.75 152 ALA A O 1
ATOM 1219 N N . SER A 1 153 ? -6.943 -5.791 15.858 1.00 96.69 153 SER A N 1
ATOM 1220 C CA . SER A 1 153 ? -8.277 -5.980 16.454 1.00 96.69 153 SER A CA 1
ATOM 1221 C C . SER A 1 153 ? -8.386 -5.518 17.912 1.00 96.69 153 SER A C 1
ATOM 1223 O O . SER A 1 153 ? -9.447 -5.067 18.330 1.00 96.69 153 SER A O 1
ATOM 1225 N N . ARG A 1 154 ? -7.280 -5.568 18.668 1.00 95.44 154 ARG A N 1
ATOM 1226 C CA . ARG A 1 154 ? -7.213 -5.128 20.070 1.00 95.44 154 ARG A CA 1
ATOM 1227 C C . ARG A 1 154 ? -7.107 -3.610 20.219 1.00 95.44 154 ARG A C 1
ATOM 1229 O O . ARG A 1 154 ? -7.352 -3.114 21.309 1.00 95.44 154 ARG A O 1
ATOM 1236 N N . GLN A 1 155 ? -6.714 -2.906 19.156 1.00 93.62 155 GLN A N 1
ATOM 1237 C CA . GLN A 1 155 ? -6.464 -1.460 19.141 1.00 93.62 155 GLN A CA 1
ATOM 1238 C C . GLN A 1 155 ? -7.580 -0.664 18.455 1.00 93.62 155 GLN A C 1
ATOM 1240 O O . GLN A 1 155 ? -7.660 0.546 18.616 1.00 93.62 155 GLN A O 1
ATOM 1245 N N . LEU A 1 156 ? -8.496 -1.323 17.737 1.00 93.75 156 LEU A N 1
ATOM 1246 C CA . LEU A 1 156 ? -9.655 -0.681 17.099 1.00 93.75 156 LEU A CA 1
ATOM 1247 C C . LEU A 1 156 ? -10.755 -0.282 18.107 1.00 93.75 156 LEU A C 1
ATOM 1249 O O . LEU A 1 156 ? -11.939 -0.281 17.761 1.00 93.75 156 LEU A O 1
ATOM 1253 N N . ASN A 1 157 ? -10.396 0.045 19.349 1.00 84.88 157 ASN A N 1
ATOM 1254 C CA . ASN A 1 157 ? -11.326 0.500 20.377 1.00 84.88 157 ASN A CA 1
ATOM 1255 C C . ASN A 1 157 ? -11.574 1.998 20.188 1.00 84.88 157 ASN A C 1
ATOM 1257 O O . ASN A 1 157 ? -10.648 2.797 20.195 1.00 84.88 157 ASN A O 1
ATOM 1261 N N . TRP A 1 158 ? -12.833 2.366 19.978 1.00 91.94 158 TRP A N 1
ATOM 1262 C CA . TRP A 1 158 ? -13.269 3.751 19.811 1.00 91.94 158 TRP A CA 1
ATOM 1263 C C . TRP A 1 158 ? -14.723 3.845 20.268 1.00 91.94 158 TRP A C 1
ATOM 1265 O O . TRP A 1 158 ? -15.501 2.963 19.874 1.00 91.94 158 TRP A O 1
ATOM 1275 N N . PRO A 1 159 ? -15.098 4.860 21.069 1.00 86.06 159 PRO A N 1
ATOM 1276 C CA . PRO A 1 159 ? -16.424 4.945 21.683 1.00 86.06 159 PRO A CA 1
ATOM 1277 C C . PRO A 1 159 ? -17.550 5.156 20.665 1.00 86.0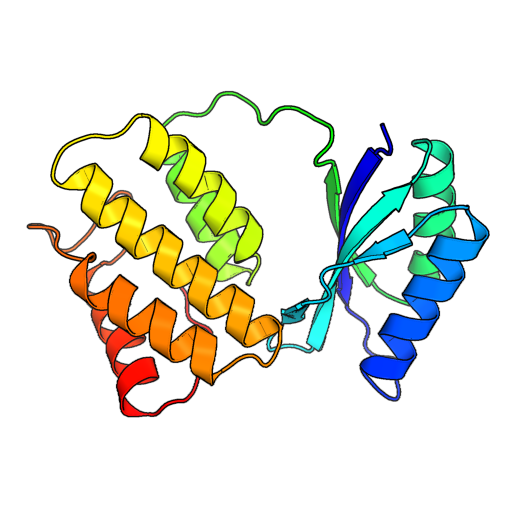6 159 PRO A C 1
ATOM 1279 O O . PRO A 1 159 ? -18.704 4.837 20.943 1.00 86.06 159 PRO A O 1
ATOM 1282 N N . HIS A 1 160 ? -17.233 5.666 19.473 1.00 90.88 160 HIS A N 1
ATOM 1283 C CA . HIS A 1 160 ? -18.218 5.950 18.434 1.00 90.88 160 HIS A CA 1
ATOM 1284 C C . HIS A 1 160 ? -18.227 4.893 17.324 1.00 90.88 160 HIS A C 1
ATOM 1286 O O . HIS A 1 160 ? -17.257 4.167 17.091 1.00 90.88 160 HIS A O 1
ATOM 1292 N N . ARG A 1 161 ? -19.350 4.827 16.597 1.00 91.75 161 ARG A N 1
ATOM 1293 C CA . ARG A 1 161 ? -19.544 3.912 15.460 1.00 91.75 161 ARG A CA 1
ATOM 1294 C C . ARG A 1 161 ? -18.608 4.213 14.286 1.00 91.75 161 ARG A C 1
ATOM 1296 O O . ARG A 1 161 ? -18.276 3.304 13.528 1.00 91.75 161 ARG A O 1
ATOM 1303 N N . GLY A 1 162 ? -18.193 5.467 14.134 1.00 93.00 162 GLY A N 1
ATOM 1304 C CA . GLY A 1 162 ? -17.317 5.901 13.057 1.00 93.00 162 GLY A CA 1
ATOM 1305 C C . GLY A 1 162 ? -16.247 6.881 13.512 1.00 93.00 162 GLY A C 1
ATOM 1306 O O . GLY A 1 162 ? -16.283 7.389 14.635 1.00 93.00 162 GLY A O 1
ATOM 1307 N N . TYR A 1 163 ? -15.297 7.116 12.615 1.00 94.88 163 TYR A N 1
ATOM 1308 C CA . TYR A 1 163 ? -14.185 8.041 12.794 1.00 94.88 163 TYR A CA 1
ATOM 1309 C C . TYR A 1 163 ? -13.809 8.623 11.433 1.00 94.88 163 TYR A C 1
ATOM 1311 O O . TYR A 1 163 ? -13.400 7.872 10.551 1.00 94.88 163 TYR A O 1
ATOM 1319 N N . GLU A 1 164 ? -14.012 9.931 11.246 1.00 92.81 164 GLU A N 1
ATOM 1320 C CA . GLU A 1 164 ? -13.575 10.675 10.050 1.00 92.81 164 GLU A CA 1
ATOM 1321 C C . GLU A 1 164 ? -13.985 9.990 8.723 1.00 92.81 164 GLU A C 1
ATOM 1323 O O . GLU A 1 164 ? -13.208 9.788 7.789 1.00 92.81 164 GLU A O 1
ATOM 1328 N N . GLY A 1 165 ? -15.250 9.551 8.669 1.00 92.75 165 GLY A N 1
ATOM 1329 C CA . GLY A 1 165 ? -15.848 8.864 7.520 1.00 92.75 165 GLY A CA 1
ATOM 1330 C C . GLY A 1 165 ? -15.613 7.348 7.448 1.00 92.75 165 GLY A C 1
ATOM 1331 O O . GLY A 1 165 ? -16.208 6.703 6.585 1.00 92.75 165 GLY A O 1
ATOM 1332 N N . ILE A 1 166 ? -14.813 6.765 8.345 1.00 96.00 166 ILE A N 1
ATOM 1333 C CA . ILE A 1 166 ? -14.621 5.311 8.468 1.00 96.00 166 ILE A CA 1
ATOM 1334 C C . ILE A 1 166 ? -15.756 4.709 9.300 1.00 96.00 166 ILE A C 1
ATOM 1336 O O . ILE A 1 166 ? -15.980 5.118 10.441 1.00 96.00 166 ILE A O 1
ATOM 1340 N N . ASP A 1 167 ? -16.437 3.688 8.772 1.00 96.69 167 ASP A N 1
ATOM 1341 C CA . ASP A 1 167 ? -17.389 2.872 9.542 1.00 96.69 167 ASP A CA 1
ATOM 1342 C C . ASP A 1 167 ? -16.617 1.817 10.358 1.00 96.69 167 ASP A C 1
ATOM 1344 O O . ASP A 1 167 ? -16.284 0.731 9.869 1.00 96.69 167 ASP A O 1
ATOM 1348 N N . LEU A 1 168 ? -16.310 2.143 11.619 1.00 96.75 168 LEU A N 1
ATOM 1349 C CA . LEU A 1 168 ? -15.509 1.287 12.498 1.00 96.75 168 LEU A CA 1
ATOM 1350 C C . LEU A 1 168 ? -16.233 -0.008 12.869 1.00 96.75 168 LEU A C 1
ATOM 1352 O O . LEU A 1 168 ? -15.592 -1.040 13.062 1.00 96.75 168 LEU A O 1
ATOM 1356 N N . GLU A 1 169 ? -17.561 0.006 12.944 1.00 95.31 169 GLU A N 1
ATOM 1357 C CA . GLU A 1 169 ? -18.343 -1.207 13.182 1.00 95.31 169 GLU A CA 1
ATOM 1358 C C . GLU A 1 169 ? -18.206 -2.189 12.008 1.00 95.31 169 GLU A C 1
ATOM 1360 O O . GLU A 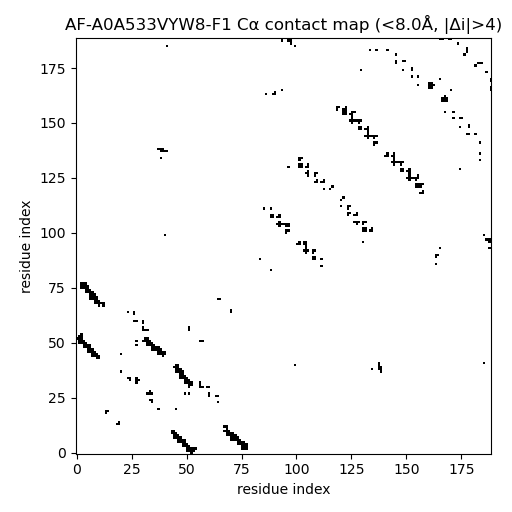1 169 ? -17.944 -3.383 12.195 1.00 95.31 169 GLU A O 1
ATOM 1365 N N . ARG A 1 170 ? -18.334 -1.694 10.771 1.00 96.19 170 ARG A N 1
ATOM 1366 C CA . ARG A 1 170 ? -18.099 -2.486 9.560 1.00 96.19 170 ARG A CA 1
ATOM 1367 C C . ARG A 1 170 ? -16.656 -2.973 9.498 1.00 96.19 170 ARG A C 1
ATOM 1369 O O . ARG A 1 170 ? -16.454 -4.156 9.219 1.00 96.19 170 ARG A O 1
ATOM 1376 N N . LEU A 1 171 ? -15.679 -2.111 9.779 1.00 97.38 171 LEU A N 1
ATOM 1377 C CA . LEU A 1 171 ? -14.265 -2.482 9.796 1.00 97.38 171 LEU A CA 1
ATOM 1378 C C . LEU A 1 171 ? -14.000 -3.627 10.782 1.00 97.38 171 LEU A C 1
ATOM 1380 O O . LEU A 1 171 ? -13.452 -4.653 10.383 1.00 97.38 171 LEU A O 1
ATOM 1384 N N . ARG A 1 172 ? -14.454 -3.508 12.037 1.00 96.56 172 ARG A N 1
ATOM 1385 C CA . ARG A 1 172 ? -14.294 -4.554 13.065 1.00 96.56 172 ARG A CA 1
ATOM 1386 C C . ARG A 1 172 ? -14.887 -5.889 12.613 1.00 96.56 172 ARG A C 1
ATOM 1388 O O . ARG A 1 172 ? -14.225 -6.919 12.728 1.00 96.56 172 ARG A O 1
ATOM 1395 N N . ARG A 1 173 ? -16.089 -5.887 12.019 1.00 96.31 173 ARG A N 1
ATOM 1396 C CA . ARG A 1 173 ? -16.704 -7.109 11.461 1.00 96.31 173 ARG A CA 1
ATOM 1397 C C . ARG A 1 173 ? -15.866 -7.728 10.342 1.00 96.31 173 ARG A C 1
ATOM 1399 O O . ARG A 1 173 ? -15.723 -8.949 10.293 1.00 96.31 173 ARG A O 1
ATOM 1406 N N . ARG A 1 174 ? -15.309 -6.911 9.442 1.00 97.44 174 ARG A N 1
ATOM 1407 C CA . ARG A 1 174 ? -14.451 -7.384 8.342 1.00 97.44 174 ARG A CA 1
ATOM 1408 C C . ARG A 1 174 ? -13.139 -7.967 8.864 1.00 97.44 174 ARG A C 1
ATOM 1410 O O . ARG A 1 174 ? -12.778 -9.070 8.465 1.00 97.44 174 ARG A O 1
ATOM 1417 N N . VAL A 1 175 ? -12.491 -7.283 9.805 1.00 97.62 175 VAL A N 1
ATOM 1418 C CA . VAL A 1 175 ? -11.289 -7.762 10.502 1.00 97.62 175 VAL A CA 1
ATOM 1419 C C . VAL A 1 175 ? -11.561 -9.107 11.179 1.00 97.62 175 VAL A C 1
ATOM 1421 O O . VAL A 1 175 ? -10.833 -10.070 10.943 1.00 97.62 175 VAL A O 1
ATOM 1424 N N . GLN A 1 176 ? -12.653 -9.222 11.940 1.00 97.50 176 GLN A N 1
ATOM 1425 C CA . GLN A 1 176 ? -13.010 -10.471 12.613 1.00 97.50 176 GLN A CA 1
ATOM 1426 C C . GLN A 1 176 ? -13.290 -11.612 11.624 1.00 97.50 176 GLN A C 1
ATOM 1428 O O . GLN A 1 176 ? -12.924 -12.758 11.881 1.00 97.50 176 GLN A O 1
ATOM 1433 N N . ASN A 1 177 ? -13.903 -11.318 10.474 1.00 97.31 177 ASN A N 1
ATOM 1434 C CA . ASN A 1 177 ? -14.136 -12.317 9.434 1.00 97.31 177 ASN A CA 1
ATOM 1435 C C . ASN A 1 177 ? -12.818 -12.883 8.877 1.00 97.31 177 ASN A C 1
ATOM 1437 O O . ASN A 1 177 ? -12.681 -14.103 8.769 1.00 97.31 177 ASN A O 1
ATOM 1441 N N . VAL A 1 178 ? -11.834 -12.023 8.590 1.00 97.31 178 VAL A N 1
ATOM 1442 C CA . VAL A 1 178 ? -10.504 -12.455 8.123 1.00 97.31 178 VAL A CA 1
ATOM 1443 C C . VAL A 1 178 ? -9.792 -13.293 9.189 1.00 97.31 178 VAL A C 1
ATOM 1445 O O . VAL A 1 178 ? -9.198 -14.319 8.858 1.00 97.31 178 VAL A O 1
ATOM 1448 N N . LEU A 1 179 ? -9.888 -12.910 10.467 1.00 97.50 179 LEU A N 1
ATOM 1449 C CA . LEU A 1 179 ? -9.302 -13.669 11.579 1.00 97.50 179 LEU A CA 1
ATOM 1450 C C . LEU A 1 179 ? -9.936 -15.058 11.742 1.00 97.50 179 LEU A C 1
ATOM 1452 O O . LEU A 1 179 ? -9.224 -16.047 11.909 1.00 97.50 179 LEU A O 1
ATOM 1456 N N . ASN A 1 180 ? -11.265 -15.146 11.657 1.00 97.75 180 ASN A N 1
ATOM 1457 C CA . ASN A 1 180 ? -11.999 -16.399 11.843 1.00 97.75 180 ASN A CA 1
ATOM 1458 C C . ASN A 1 180 ? -11.806 -17.365 10.671 1.00 97.75 180 ASN A C 1
ATOM 1460 O O . ASN A 1 180 ? -11.610 -18.560 10.869 1.00 97.75 180 ASN A O 1
ATOM 1464 N N . THR A 1 181 ? -11.875 -16.854 9.440 1.00 97.19 181 THR A N 1
ATOM 1465 C CA . THR A 1 181 ? -11.787 -17.681 8.225 1.00 97.19 181 THR A CA 1
ATOM 1466 C C . THR A 1 181 ? -10.354 -17.970 7.802 1.00 97.19 181 THR A C 1
ATOM 1468 O O . THR A 1 181 ? -10.128 -18.828 6.951 1.00 97.19 181 THR A O 1
ATOM 1471 N N . LYS A 1 182 ? -9.392 -17.227 8.359 1.00 94.94 182 LYS A N 1
ATOM 1472 C CA . LYS A 1 182 ? -7.996 -17.181 7.924 1.00 94.94 182 LYS A CA 1
ATOM 1473 C C . LYS A 1 182 ? -7.811 -16.800 6.449 1.00 94.94 182 LYS A C 1
ATOM 1475 O O . LYS A 1 182 ? -6.771 -17.087 5.867 1.00 94.94 182 LYS A O 1
ATOM 1480 N N . ARG A 1 183 ? -8.813 -16.167 5.830 1.00 94.88 183 ARG A N 1
ATOM 1481 C CA . ARG A 1 183 ? -8.795 -15.768 4.418 1.00 94.88 183 ARG A CA 1
ATOM 1482 C C . ARG A 1 183 ? -8.847 -14.256 4.305 1.00 94.88 183 ARG A C 1
ATOM 1484 O O . ARG A 1 183 ? -9.841 -13.638 4.685 1.00 94.88 183 ARG A O 1
ATOM 1491 N N . PHE A 1 184 ? -7.806 -13.669 3.731 1.00 96.25 184 PHE A N 1
ATOM 1492 C CA . PHE A 1 184 ? -7.819 -12.262 3.368 1.00 96.25 184 PHE A CA 1
ATOM 1493 C C . PHE A 1 184 ? -8.720 -12.059 2.152 1.00 96.25 184 PHE A C 1
ATOM 1495 O O . PHE A 1 184 ? -8.522 -12.634 1.083 1.00 96.25 184 PHE A O 1
ATOM 1502 N N . ARG A 1 185 ? -9.761 -11.255 2.347 1.00 93.50 185 ARG A N 1
ATOM 1503 C CA . ARG A 1 185 ? -10.585 -10.709 1.273 1.00 93.50 185 ARG A CA 1
ATOM 1504 C C . ARG A 1 185 ? -10.482 -9.203 1.368 1.00 93.50 185 ARG A C 1
ATOM 1506 O O . ARG A 1 185 ? -10.781 -8.652 2.425 1.00 93.50 185 ARG A O 1
ATOM 1513 N N . VAL A 1 186 ? -10.070 -8.563 0.281 1.00 94.62 186 VAL A N 1
ATOM 1514 C CA . VAL A 1 186 ? -10.044 -7.104 0.188 1.00 94.62 186 VAL A CA 1
ATOM 1515 C C . VAL A 1 186 ? -11.456 -6.560 0.414 1.00 94.62 186 VAL A C 1
ATOM 1517 O O . VAL A 1 186 ? -12.454 -7.144 -0.017 1.00 94.62 186 VAL A O 1
ATOM 1520 N N . PHE A 1 187 ? -11.545 -5.461 1.154 1.00 96.00 187 PHE A N 1
ATOM 1521 C CA . PHE A 1 187 ? -12.786 -4.756 1.449 1.00 96.00 187 PHE A CA 1
ATOM 1522 C C . PHE A 1 187 ? -12.518 -3.256 1.501 1.00 96.00 187 PHE A C 1
ATOM 1524 O O . PHE A 1 187 ? -11.370 -2.831 1.530 1.00 96.00 187 PHE A O 1
ATOM 1531 N N . TRP A 1 188 ? -13.584 -2.462 1.528 1.00 95.62 188 TRP A N 1
ATOM 1532 C CA . TRP A 1 188 ? -13.485 -1.010 1.657 1.00 95.62 188 TRP A CA 1
ATOM 1533 C C . TRP A 1 188 ? -13.737 -0.535 3.087 1.00 95.62 188 TRP A C 1
ATOM 1535 O O . TRP A 1 188 ? -14.529 -1.166 3.807 1.00 95.62 188 TRP A O 1
ATOM 1545 N N . ILE A 1 189 ? -13.094 0.580 3.445 1.00 93.19 189 ILE A N 1
ATOM 1546 C CA . ILE A 1 189 ? -13.179 1.270 4.741 1.00 93.19 189 ILE A CA 1
ATOM 1547 C C . ILE A 1 189 ? -13.781 2.676 4.646 1.00 93.19 189 ILE A C 1
ATOM 1549 O O . ILE A 1 189 ? -13.619 3.385 3.622 1.00 93.19 189 ILE A O 1
#

Foldseek 3Di:
DWWKKKWKWADPDDPDLVVVVVVLQVLLVVLVKGWDLWFADPNGITIIIITHRDPVSVVSSVVVCVVVTDTPDMDGPVDDDDDDDPLVLQVVLLVCLLVLVLVSNLVSLVVVLVVDDDLVVLLSQLSSLLSVLSSCVRVVNLVVSLVSLVVSLVSNDDPDCDDSPRRSVVVNVLSVVCNVVSDDDRDGD

Mean predicted aligned error: 3.42 Å

Secondary structure (DSSP, 8-state):
--EEEEEEEE-S--S-HHHHHHHHHHHHHHTT-EEEEEEE-TTS-EEEEEEESSHHHHHHHHHHHTTTSEEEEEEETTSPPPP--HHHHHHHHHHHHHTT-HHHHHHHHHHHHHH--HHHHHHHHHHHHHHHHHHHHHTT-HHHHHHHHHHHHHH---SSSEETTEEHHHHHHHHHHHHHH--------